Protein AF-A0A9N7QDV0-F1 (afdb_monomer)

Organism: NCBI:txid2219043

Solvent-accessible surface area (backbone atoms only — not comparable to full-atom values): 12093 Å² total; per-residue (Å²): 133,56,73,70,57,49,49,52,69,75,40,43,105,84,54,72,78,50,73,66,56,48,50,28,54,74,70,72,68,46,56,82,84,51,46,65,55,55,52,54,48,34,76,74,31,72,64,52,40,51,53,44,51,52,52,46,55,50,56,56,47,66,71,36,68,68,52,45,52,60,45,50,54,50,50,50,52,56,46,52,66,57,47,75,78,52,98,57,82,65,66,74,60,60,76,76,76,49,79,80,66,69,61,67,56,80,31,71,78,66,77,83,72,100,36,77,71,48,70,39,67,29,17,40,88,88,65,48,71,43,86,60,41,36,35,35,35,35,50,60,86,65,33,31,32,39,31,34,49,58,40,81,92,46,44,76,84,42,58,78,39,43,27,42,37,37,35,31,43,74,88,77,65,45,75,76,44,78,44,80,39,41,45,78,38,44,39,84,74,46,54,87,71,91,82,53,73,79,26,48,47,33,32,50,56,136

Nearest PDB structures (foldseek):
  3up1-assembly1_B  TM=4.909E-01  e=9.340E-02  Homo sapiens
  7ox5-assembly7_M  TM=6.565E-01  e=8.918E-01  Homo sapiens
  2gys-assembly1_B  TM=4.866E-01  e=7.868E-01  Homo sapiens
  3og6-assembly1_B  TM=6.906E-01  e=8.516E+00  Homo sapiens
  5t5w-assembly1_B  TM=5.551E-01  e=5.847E+00  Homo sapiens

pLDDT: mean 70.34, std 18.92, range [34.06, 95.25]

Sequence (206 aa):
MSFKDLLHNTLGEEAHASDTELIELSAGVMHPELEPLIREHIGQCVQCAAELAELQATLSSWEDPLVIERRETRIHRAAVMRGADSNSWWTAIRDWVTLVGLRPALGAMAASDDSDELHFPIHEEDGTVVAGLLGVVQRRGPAYYVRLTTSHSLRDQYAGRQAEVVVADPETRKVLITRKATFYQFVLLGTDLQIDSQKIAARLLP

Foldseek 3Di:
DDPVVVCCVVAPPPRADDPVQLLCQLVVNDDPVCNVVNVVVCVVDVQNVVVSVVVNVVVVLVVDPVSVVVVVVVVVVVVVVVCVPDDDPVVVVVVPPPPVVVPPPPQVVVDDDPFDKAKEFEAEPVRHTDPFKIWIWGDDQQWIKIAIEGDPVCCVVQQQWKKWKWFADLVVRHTPDIDIHRHPGIDIPDRHDPDHRSGMYIYTDD

Radius of gyration: 19.53 Å; Cα contacts (8 Å, |Δi|>4): 246; chains: 1; bounding box: 45×51×51 Å

Secondary structure (DSSP, 8-state):
--HHHHHHHHS-TTPPPPHHHHHHHHTT-S-TTTHHHHHHHHHH-HHHHHHHHHHHHHHHHTS-HHHHHHHHHHHHHHHHHHHTT---TTHHHHTTS-GGGGS--GGGGTT---PPEEEEEEE-TTS-EEEEEEEEEEEETTEEEEEEEE-GGGTTTTTT-EEEEEEE-TTT--EEEEEEEETT-EEEEESS----TTTEEEEE--

Mean predicted aligned error: 17.63 Å

Structure (mmCIF, N/CA/C/O backbone):
data_AF-A0A9N7QDV0-F1
#
_entry.id   AF-A0A9N7QDV0-F1
#
loop_
_atom_site.group_PDB
_atom_site.id
_atom_site.type_symbol
_atom_site.label_atom_id
_atom_site.label_alt_id
_atom_site.label_comp_id
_atom_site.label_asym_id
_atom_site.label_entity_id
_atom_site.label_seq_id
_atom_site.pdbx_PDB_ins_code
_atom_site.Cartn_x
_atom_site.Cartn_y
_atom_site.Cartn_z
_atom_site.occupancy
_atom_site.B_iso_or_equiv
_atom_site.auth_seq_id
_atom_site.auth_comp_id
_atom_site.auth_asym_id
_atom_site.auth_atom_id
_atom_site.pdbx_PDB_model_num
ATOM 1 N N . MET A 1 1 ? -20.915 27.554 -6.081 1.00 42.78 1 MET A N 1
ATOM 2 C CA . MET A 1 1 ? -20.043 26.846 -5.126 1.00 42.78 1 MET A CA 1
ATOM 3 C C . MET A 1 1 ? -18.620 27.167 -5.535 1.00 42.78 1 MET A C 1
ATOM 5 O O . MET A 1 1 ? -18.317 26.999 -6.712 1.00 42.78 1 MET A O 1
ATOM 9 N N . SER A 1 2 ? -17.825 27.778 -4.655 1.00 42.72 2 SER A N 1
ATOM 10 C CA . SER A 1 2 ? -16.452 28.166 -4.995 1.00 42.72 2 SER A CA 1
ATOM 11 C C . SER A 1 2 ? -15.599 26.911 -5.169 1.00 42.72 2 SER A C 1
ATOM 13 O O . SER A 1 2 ? -15.811 25.923 -4.474 1.00 42.72 2 SER A O 1
ATOM 15 N N . PHE A 1 3 ? -14.612 26.938 -6.063 1.00 45.44 3 PHE A N 1
ATOM 16 C CA . PHE A 1 3 ? -13.648 25.841 -6.213 1.00 45.44 3 PHE A CA 1
ATOM 17 C C . PHE A 1 3 ? -12.900 25.549 -4.895 1.00 45.44 3 PHE A C 1
ATOM 19 O O . PHE A 1 3 ? -12.601 24.401 -4.577 1.00 45.44 3 PHE A O 1
ATOM 26 N N . LYS A 1 4 ? -12.722 26.585 -4.062 1.00 43.34 4 LYS A N 1
ATOM 27 C CA . LYS A 1 4 ? -12.190 26.482 -2.696 1.00 43.34 4 LYS A CA 1
ATOM 28 C C . LYS A 1 4 ? -13.102 25.668 -1.762 1.00 43.34 4 LYS A C 1
ATOM 30 O O . LYS A 1 4 ? -12.602 24.927 -0.925 1.00 43.34 4 LYS A O 1
ATOM 35 N N . ASP A 1 5 ? -14.420 25.747 -1.958 1.00 44.25 5 ASP A N 1
ATOM 36 C CA . ASP A 1 5 ? -15.413 24.958 -1.210 1.00 44.25 5 ASP A CA 1
ATOM 37 C C . ASP A 1 5 ? -15.455 23.500 -1.688 1.00 44.25 5 ASP A C 1
ATOM 39 O O . ASP A 1 5 ? -15.891 22.617 -0.954 1.00 44.25 5 ASP A O 1
ATOM 43 N N . LEU A 1 6 ? -15.032 23.240 -2.929 1.00 47.72 6 LEU A N 1
ATOM 44 C CA . LEU A 1 6 ? -14.962 21.897 -3.495 1.00 47.72 6 LEU A CA 1
ATOM 45 C C . LEU A 1 6 ? -13.779 21.142 -2.883 1.00 47.72 6 LEU A C 1
ATOM 47 O O . LEU A 1 6 ? -13.988 20.062 -2.352 1.00 47.72 6 LEU A O 1
ATOM 51 N N . LEU A 1 7 ? -12.602 21.775 -2.822 1.00 48.16 7 LEU A N 1
ATOM 52 C CA . LEU A 1 7 ? -11.410 21.241 -2.150 1.00 48.16 7 LEU A CA 1
ATOM 53 C C . LEU A 1 7 ? -11.604 21.043 -0.646 1.00 48.16 7 LEU A C 1
ATOM 55 O O . LEU A 1 7 ? -11.220 20.001 -0.137 1.00 48.16 7 LEU A O 1
ATOM 59 N N . HIS A 1 8 ? -12.255 21.973 0.060 1.00 47.34 8 HIS A N 1
ATOM 60 C CA . HIS A 1 8 ? -12.558 21.779 1.485 1.00 47.34 8 HIS A CA 1
ATOM 61 C C . HIS A 1 8 ? -13.525 20.609 1.746 1.00 47.34 8 HIS A C 1
ATOM 63 O O . HIS A 1 8 ? -13.491 20.023 2.825 1.00 47.34 8 HIS A O 1
ATOM 69 N N . ASN A 1 9 ? -14.379 20.267 0.771 1.00 46.84 9 ASN A N 1
ATOM 70 C CA . ASN A 1 9 ? -15.299 19.131 0.864 1.00 46.84 9 ASN A CA 1
ATOM 71 C C . ASN A 1 9 ? -14.669 17.799 0.426 1.00 46.84 9 ASN A C 1
ATOM 73 O O . ASN A 1 9 ? -15.076 16.760 0.938 1.00 46.84 9 ASN A O 1
ATOM 77 N N . THR A 1 10 ? -13.699 17.793 -0.498 1.00 48.31 10 THR A N 1
ATOM 78 C CA . THR A 1 10 ? -12.931 16.577 -0.838 1.00 48.31 10 THR A CA 1
ATOM 79 C C . THR A 1 10 ? -11.806 16.296 0.149 1.00 48.31 10 THR A C 1
ATOM 81 O O . THR A 1 10 ? -11.487 15.132 0.378 1.00 48.31 10 THR A O 1
ATOM 84 N N . LEU A 1 11 ? -11.223 17.339 0.739 1.00 50.12 11 LEU A N 1
ATOM 85 C CA . LEU A 1 11 ? -10.082 17.263 1.638 1.00 50.12 11 LEU A CA 1
ATOM 86 C C . LEU A 1 11 ? -10.455 17.740 3.053 1.00 50.12 11 LEU A C 1
ATOM 88 O O . LEU A 1 11 ? -9.909 18.736 3.514 1.00 50.12 11 LEU A O 1
ATOM 92 N N . GLY A 1 12 ? -11.390 17.071 3.743 1.00 42.53 12 GLY A N 1
ATOM 93 C CA . GLY A 1 12 ? -11.741 17.397 5.142 1.00 42.53 12 GLY A CA 1
ATOM 94 C C . GLY A 1 12 ? -10.509 17.583 6.050 1.00 42.53 12 GLY A C 1
ATOM 95 O O . GLY A 1 12 ? -9.418 17.196 5.670 1.00 42.53 12 GLY A O 1
ATOM 96 N N . GLU A 1 13 ? -10.648 18.156 7.249 1.00 44.34 13 GLU A N 1
ATOM 97 C CA . GLU A 1 13 ? -9.537 18.651 8.106 1.00 44.34 13 GLU A CA 1
ATOM 98 C C . GLU A 1 13 ? -8.379 17.659 8.434 1.00 44.34 13 GLU A C 1
ATOM 100 O O . GLU A 1 13 ? -7.373 18.073 9.003 1.00 44.34 13 GLU A O 1
ATOM 105 N N . GLU A 1 14 ? -8.464 16.386 8.024 1.00 52.41 14 GLU A N 1
ATOM 106 C CA . GLU A 1 14 ? -7.412 15.351 8.092 1.00 52.41 14 GLU A CA 1
ATOM 107 C C . GLU A 1 14 ? -6.999 14.767 6.715 1.00 52.41 14 GLU A C 1
ATOM 109 O O . GLU A 1 14 ? -6.362 13.718 6.635 1.00 52.41 14 GLU A O 1
ATOM 114 N N . ALA A 1 15 ? -7.385 15.379 5.599 1.00 68.50 15 ALA A N 1
ATOM 115 C CA . ALA A 1 15 ? -7.190 14.800 4.278 1.00 68.50 15 ALA A CA 1
ATOM 116 C C . ALA A 1 15 ? -5.814 15.129 3.699 1.00 68.50 15 ALA A C 1
ATOM 118 O O . ALA A 1 15 ? -5.453 16.289 3.507 1.00 68.50 15 ALA A O 1
ATOM 119 N N . HIS A 1 16 ? -5.070 14.074 3.390 1.00 79.06 16 HIS A N 1
ATOM 120 C CA . HIS A 1 16 ? -3.780 14.134 2.719 1.00 79.06 16 HIS A CA 1
ATOM 121 C C . HIS A 1 16 ? -3.943 14.292 1.205 1.00 79.06 16 HIS A C 1
ATOM 123 O O . HIS A 1 16 ? -4.954 13.877 0.633 1.00 79.06 16 HIS A O 1
ATOM 129 N N . ALA A 1 17 ? -2.914 14.838 0.554 1.00 78.06 17 ALA A N 1
ATOM 130 C CA . ALA A 1 17 ? -2.790 14.753 -0.895 1.00 78.06 17 ALA A CA 1
ATOM 131 C C . ALA A 1 17 ? -2.718 13.279 -1.318 1.00 78.06 17 ALA A C 1
ATOM 133 O O . ALA A 1 17 ? -2.093 12.453 -0.654 1.00 78.06 17 ALA A O 1
ATOM 134 N N . SER A 1 18 ? -3.368 12.940 -2.423 1.00 77.88 18 SER A N 1
ATOM 135 C CA . SER A 1 18 ? -3.287 11.599 -2.988 1.00 77.88 18 SER A CA 1
ATOM 136 C C . SER A 1 18 ? -1.898 11.323 -3.565 1.00 77.88 18 SER A C 1
ATOM 138 O O . SER A 1 18 ? -1.221 12.226 -4.061 1.00 77.88 18 SER A O 1
ATOM 140 N N . ASP A 1 19 ? -1.514 10.046 -3.623 1.00 72.94 19 ASP A N 1
ATOM 141 C CA . ASP A 1 19 ? -0.276 9.609 -4.280 1.00 72.94 19 ASP A CA 1
ATOM 142 C C . ASP A 1 19 ? -0.165 10.149 -5.715 1.00 72.94 19 ASP A C 1
ATOM 144 O O . ASP A 1 19 ? 0.921 10.484 -6.178 1.00 72.94 19 ASP A O 1
ATOM 148 N N . THR A 1 20 ? -1.293 10.255 -6.428 1.00 75.00 20 THR A N 1
ATOM 149 C CA . THR A 1 20 ? -1.317 10.770 -7.805 1.00 75.00 20 THR A CA 1
ATOM 150 C C . THR A 1 20 ? -0.921 12.241 -7.841 1.00 75.00 20 THR A C 1
ATOM 152 O O . THR A 1 20 ? -0.068 12.613 -8.642 1.00 75.00 20 THR A O 1
ATOM 155 N N . GLU A 1 21 ? -1.465 13.056 -6.939 1.00 80.50 21 GLU A N 1
ATOM 156 C CA . GLU A 1 21 ? -1.124 14.477 -6.839 1.00 80.50 21 GLU A CA 1
ATOM 157 C C . GLU A 1 21 ? 0.340 14.664 -6.421 1.00 80.50 21 GLU A C 1
ATOM 159 O O . GLU A 1 21 ? 1.059 15.453 -7.032 1.00 80.50 21 GLU A O 1
ATOM 164 N N . LEU A 1 22 ? 0.832 13.898 -5.443 1.00 81.88 22 LEU A N 1
ATOM 165 C CA . LEU A 1 22 ? 2.240 13.964 -5.034 1.00 81.88 22 LEU A CA 1
ATOM 166 C C . LEU A 1 22 ? 3.190 13.557 -6.172 1.00 81.88 22 LEU A C 1
ATOM 168 O O . LEU A 1 22 ? 4.214 14.211 -6.390 1.00 81.88 22 LEU A O 1
ATOM 172 N N . ILE A 1 23 ? 2.834 12.528 -6.946 1.00 74.81 23 ILE A N 1
ATOM 173 C CA . ILE A 1 23 ? 3.599 12.093 -8.121 1.00 74.81 23 ILE A CA 1
ATOM 174 C C . ILE A 1 23 ? 3.582 13.170 -9.209 1.00 74.81 23 ILE A C 1
ATOM 176 O O . ILE A 1 23 ? 4.646 13.523 -9.714 1.00 74.81 23 ILE A O 1
ATOM 180 N N . GLU A 1 24 ? 2.418 13.708 -9.569 1.00 77.06 24 GLU A N 1
ATOM 181 C CA . GLU A 1 24 ? 2.291 14.747 -10.599 1.00 77.06 24 GLU A CA 1
ATOM 182 C C . GLU A 1 24 ? 3.056 16.019 -10.232 1.00 77.06 24 GLU A C 1
ATOM 184 O O . GLU A 1 24 ? 3.722 16.607 -11.089 1.00 77.06 24 GLU A O 1
ATOM 189 N N . LEU A 1 25 ? 3.019 16.401 -8.952 1.00 83.44 25 LEU A N 1
ATOM 190 C CA . LEU A 1 25 ? 3.797 17.512 -8.420 1.00 83.44 25 LEU A CA 1
ATOM 191 C C . LEU A 1 25 ? 5.301 17.230 -8.509 1.00 83.44 25 LEU A C 1
ATOM 193 O O . LEU A 1 25 ? 6.057 18.076 -8.983 1.00 83.44 25 LEU A O 1
ATOM 197 N N . SER A 1 26 ? 5.744 16.042 -8.081 1.00 81.50 26 SER A N 1
ATOM 198 C CA . SER A 1 26 ? 7.162 15.653 -8.116 1.00 81.50 26 SER A CA 1
ATOM 199 C C . SER A 1 26 ? 7.719 15.561 -9.541 1.00 81.50 26 SER A C 1
ATOM 201 O O . SER A 1 26 ? 8.878 15.895 -9.775 1.00 81.50 26 SER A O 1
ATOM 203 N N . ALA A 1 27 ? 6.881 15.164 -10.501 1.00 78.44 27 ALA A N 1
ATOM 204 C CA . ALA A 1 27 ? 7.229 15.049 -11.910 1.00 78.44 27 ALA A CA 1
ATOM 205 C C . ALA A 1 27 ? 7.097 16.375 -12.682 1.00 78.44 27 ALA A C 1
ATOM 207 O O . ALA A 1 27 ? 7.442 16.420 -13.861 1.00 78.44 27 ALA A O 1
ATOM 208 N N . GLY A 1 28 ? 6.590 17.442 -12.051 1.00 82.62 28 GLY A N 1
ATOM 209 C CA . GLY A 1 28 ? 6.392 18.743 -12.697 1.00 82.62 28 GLY A CA 1
ATOM 210 C C . GLY A 1 28 ? 5.336 18.730 -13.810 1.00 82.62 28 GLY A C 1
ATOM 211 O O . GLY A 1 28 ? 5.428 19.517 -14.748 1.00 82.62 28 GLY A O 1
ATOM 212 N N . VAL A 1 29 ? 4.359 17.820 -13.735 1.00 82.00 29 VAL A N 1
ATOM 213 C CA . VAL A 1 29 ? 3.276 17.664 -14.732 1.00 82.00 29 VAL A CA 1
ATOM 214 C C . VAL A 1 29 ? 1.897 18.028 -14.179 1.00 82.00 29 VAL A C 1
ATOM 216 O O . VAL A 1 29 ? 0.897 17.895 -14.882 1.00 82.00 29 VAL A O 1
ATOM 219 N N . MET A 1 30 ? 1.840 18.467 -12.920 1.00 85.06 30 MET A N 1
ATOM 220 C CA . MET A 1 30 ? 0.612 18.905 -12.267 1.00 85.06 30 MET A CA 1
ATOM 221 C C . MET A 1 30 ? -0.018 20.094 -12.998 1.00 85.06 30 MET A C 1
ATOM 223 O O . MET A 1 30 ? 0.668 20.956 -13.549 1.00 85.06 30 MET A O 1
ATOM 227 N N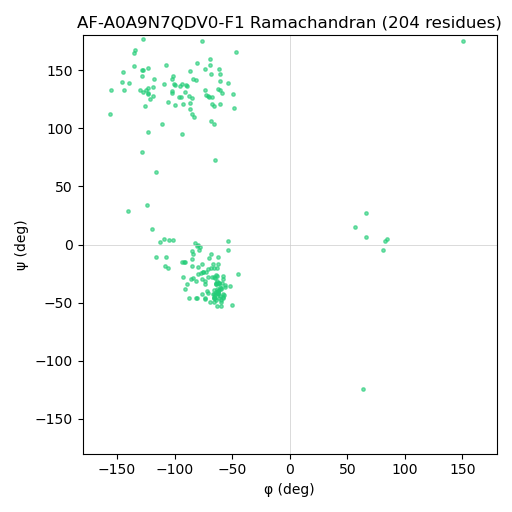 . HIS A 1 31 ? 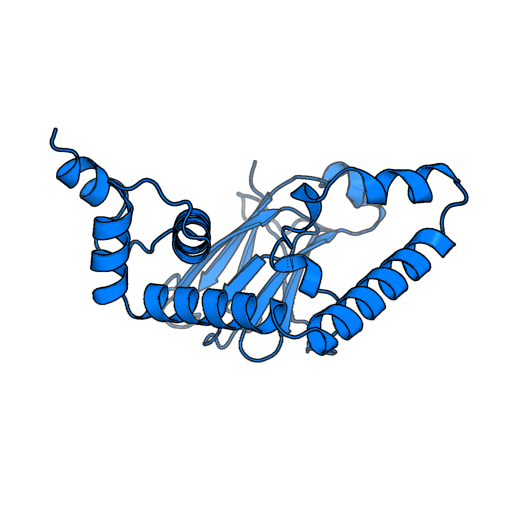-1.350 20.157 -12.978 1.00 83.31 31 HIS A N 1
ATOM 228 C CA . HIS A 1 31 ? -2.073 21.282 -13.555 1.00 83.31 31 HIS A CA 1
ATOM 229 C C . HIS A 1 31 ? -1.682 22.607 -12.856 1.00 83.31 31 HIS A C 1
ATOM 231 O O . HIS A 1 31 ? -1.722 22.657 -11.622 1.00 83.31 31 HIS A O 1
ATOM 237 N N . PRO A 1 32 ? -1.387 23.700 -13.592 1.00 86.81 32 PRO A N 1
ATOM 238 C CA . PRO A 1 32 ? -0.874 24.951 -13.012 1.00 86.81 32 PRO A CA 1
ATOM 239 C C . PRO A 1 32 ? -1.778 25.592 -11.952 1.00 86.81 32 PRO A C 1
ATOM 241 O O . PRO A 1 32 ? -1.307 26.306 -11.074 1.00 86.81 32 PRO A O 1
ATOM 244 N N . GLU A 1 33 ? -3.086 25.347 -12.033 1.00 83.00 33 GLU A N 1
ATOM 245 C CA . GLU A 1 33 ? -4.062 25.861 -11.063 1.00 83.00 33 GLU A CA 1
ATOM 246 C C . GLU A 1 33 ? -4.102 25.043 -9.760 1.00 83.00 33 GLU A C 1
ATOM 248 O O . GLU A 1 33 ? -4.474 25.577 -8.717 1.00 83.00 33 GLU A O 1
ATOM 253 N N . LEU A 1 34 ? -3.713 23.762 -9.805 1.00 81.50 34 LEU A N 1
ATOM 254 C CA . LEU A 1 34 ? -3.697 22.860 -8.647 1.00 81.50 34 LEU A CA 1
ATOM 255 C C . LEU A 1 34 ? -2.370 22.916 -7.891 1.00 81.50 34 LEU A C 1
ATOM 257 O O . LEU A 1 34 ? -2.354 22.820 -6.665 1.00 81.50 34 LEU A O 1
ATOM 261 N N . GLU A 1 35 ? -1.267 23.126 -8.607 1.00 88.75 35 GLU A N 1
ATOM 262 C CA . GLU A 1 35 ? 0.075 23.178 -8.030 1.00 88.75 35 GLU A CA 1
ATOM 263 C C . GLU A 1 35 ? 0.210 24.106 -6.806 1.00 88.75 35 GLU A C 1
ATOM 265 O O . GLU A 1 35 ? 0.685 23.630 -5.770 1.00 88.75 35 GLU A O 1
ATOM 270 N N . PRO A 1 36 ? -0.206 2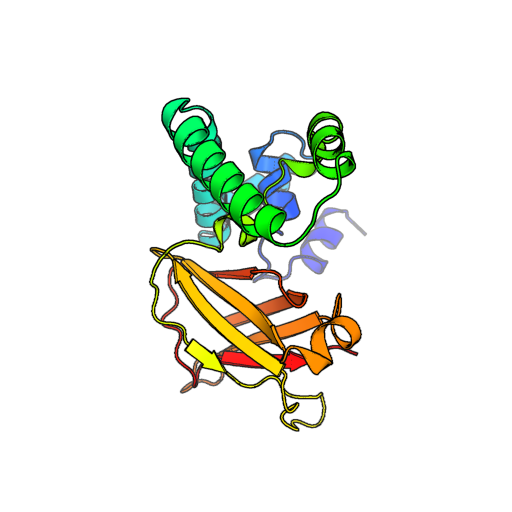5.390 -6.840 1.00 90.88 36 PRO A N 1
ATOM 271 C CA . PRO A 1 36 ? -0.048 26.266 -5.680 1.00 90.88 36 PRO A CA 1
ATOM 272 C C . PRO A 1 36 ? -0.855 25.789 -4.467 1.00 90.88 36 PRO A C 1
ATOM 274 O O . PRO A 1 36 ? -0.403 25.958 -3.338 1.00 90.88 36 PRO A O 1
ATOM 277 N N . LEU A 1 37 ? -2.006 25.149 -4.690 1.00 87.12 37 LEU A N 1
ATOM 278 C CA . LEU A 1 37 ? -2.895 24.662 -3.633 1.00 87.12 37 LEU A CA 1
ATOM 279 C C . LEU A 1 37 ? -2.315 23.422 -2.947 1.00 87.12 37 LEU A C 1
ATOM 281 O O . LEU A 1 37 ? -2.265 23.355 -1.720 1.00 87.12 37 LEU A O 1
ATOM 285 N N . ILE A 1 38 ? -1.816 22.464 -3.732 1.00 86.44 38 ILE A N 1
ATOM 286 C CA . ILE A 1 38 ? -1.159 21.268 -3.195 1.00 86.44 38 ILE A CA 1
ATOM 287 C C . ILE A 1 38 ? 0.137 21.654 -2.472 1.00 86.44 38 ILE A C 1
ATOM 289 O O . ILE A 1 38 ? 0.415 21.133 -1.394 1.00 86.44 38 ILE A O 1
ATOM 293 N N . ARG A 1 39 ? 0.908 22.619 -2.993 1.00 92.25 39 ARG A N 1
ATOM 294 C CA . ARG A 1 39 ? 2.099 23.139 -2.299 1.00 92.25 39 ARG A CA 1
ATOM 295 C C . ARG A 1 39 ? 1.757 23.829 -0.979 1.00 92.25 39 ARG A C 1
ATOM 297 O O . ARG A 1 39 ? 2.475 23.627 -0.002 1.00 92.25 39 ARG A O 1
ATOM 304 N N . GLU A 1 40 ? 0.683 24.617 -0.937 1.00 91.19 40 GLU A N 1
ATOM 305 C CA . GLU A 1 40 ? 0.199 25.244 0.298 1.00 91.19 40 GLU A CA 1
ATOM 306 C C . GLU A 1 40 ? -0.196 24.184 1.336 1.00 91.19 40 GLU A C 1
ATOM 308 O O . GLU A 1 40 ? 0.254 24.259 2.480 1.00 91.19 40 GLU A O 1
ATOM 313 N N . HIS A 1 41 ? -0.942 23.152 0.925 1.00 87.12 41 HIS A N 1
ATOM 314 C CA . HIS A 1 41 ? -1.303 22.027 1.789 1.00 87.12 41 HIS A CA 1
ATOM 315 C C . HIS A 1 41 ? -0.069 21.283 2.321 1.00 87.12 41 HIS A C 1
ATOM 317 O O . HIS A 1 41 ? 0.042 21.051 3.522 1.00 87.12 41 HIS A O 1
ATOM 323 N N . ILE A 1 42 ? 0.892 20.945 1.456 1.00 89.81 42 ILE A N 1
ATOM 324 C CA . ILE A 1 42 ? 2.138 20.270 1.854 1.00 89.81 42 ILE A CA 1
ATOM 325 C C . ILE A 1 42 ? 2.934 21.120 2.852 1.00 89.81 42 ILE A C 1
ATOM 327 O O . ILE A 1 42 ? 3.506 20.581 3.796 1.00 89.81 42 ILE A O 1
ATOM 331 N N . GLY A 1 43 ? 2.926 22.448 2.702 1.00 88.31 43 GLY A N 1
ATOM 332 C CA . GLY A 1 43 ? 3.540 23.365 3.667 1.00 88.31 43 GLY A CA 1
ATOM 333 C C . GLY A 1 43 ? 2.906 23.326 5.064 1.00 88.31 43 GLY A C 1
ATOM 334 O O . GLY A 1 43 ? 3.543 23.737 6.031 1.00 88.31 43 GLY A O 1
ATOM 335 N N . GLN A 1 44 ? 1.674 22.824 5.179 1.00 86.38 44 GLN A N 1
ATOM 336 C CA . GLN A 1 44 ? 0.912 22.723 6.427 1.00 86.38 44 GLN A CA 1
ATOM 337 C C . GLN A 1 44 ? 0.786 21.274 6.936 1.00 86.38 44 GLN A C 1
ATOM 339 O O . GLN A 1 44 ? 0.528 21.065 8.121 1.00 86.38 44 GLN A O 1
ATOM 344 N N . CYS A 1 45 ? 1.003 20.270 6.079 1.00 85.25 45 CYS A N 1
ATOM 345 C CA . CYS A 1 45 ? 0.873 18.850 6.400 1.00 85.25 45 CYS A CA 1
ATOM 346 C C . CYS A 1 45 ? 2.239 18.142 6.422 1.00 85.25 45 CYS A C 1
ATOM 348 O O . CYS A 1 45 ? 2.796 17.790 5.381 1.00 85.25 45 CYS A O 1
ATOM 350 N N . VAL A 1 46 ? 2.748 17.860 7.628 1.00 83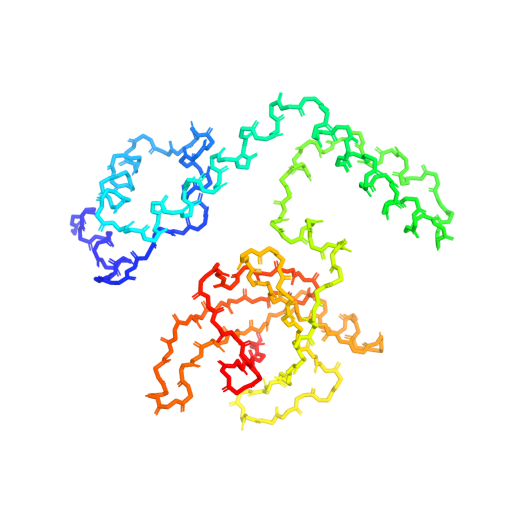.00 46 VAL A N 1
ATOM 351 C CA . VAL A 1 46 ? 4.054 17.198 7.848 1.00 83.00 46 VAL A CA 1
ATOM 352 C C . VAL A 1 46 ? 4.151 15.844 7.138 1.00 83.00 46 VAL A C 1
ATOM 354 O O . VAL A 1 46 ? 5.207 15.506 6.608 1.00 83.00 46 VAL A O 1
ATOM 357 N N . GLN A 1 47 ? 3.056 15.082 7.088 1.00 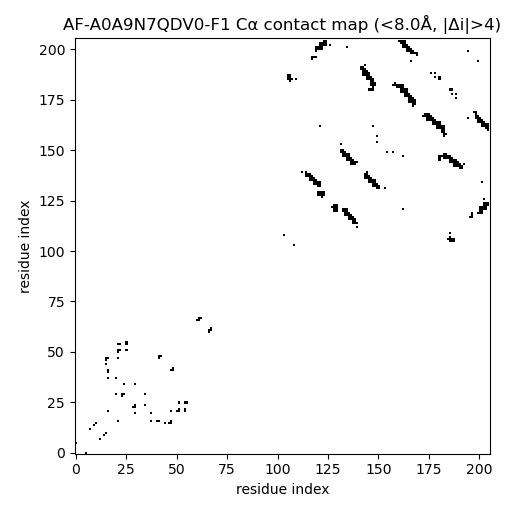78.44 47 GLN A N 1
ATOM 358 C CA . GLN A 1 47 ? 3.044 13.769 6.446 1.00 78.44 47 GLN A CA 1
ATOM 359 C C . GLN A 1 47 ? 3.188 13.873 4.923 1.00 78.44 47 GLN A C 1
ATOM 361 O O . GLN A 1 47 ? 4.071 13.239 4.353 1.00 78.44 47 GLN A O 1
ATOM 366 N N . CYS A 1 48 ? 2.398 14.731 4.270 1.00 83.31 48 CYS A N 1
ATOM 367 C CA . CYS A 1 48 ? 2.508 14.954 2.825 1.00 83.31 48 CYS A CA 1
ATOM 368 C C . CYS A 1 48 ? 3.891 15.510 2.443 1.00 83.31 48 CYS A C 1
ATOM 370 O O . CYS A 1 48 ? 4.421 15.190 1.380 1.00 83.31 48 CYS A O 1
ATOM 372 N N . ALA A 1 49 ? 4.505 16.319 3.316 1.00 81.31 49 ALA A N 1
ATOM 373 C CA . ALA A 1 49 ? 5.870 16.803 3.125 1.00 81.31 49 ALA A CA 1
ATOM 374 C C . ALA A 1 49 ? 6.911 15.674 3.186 1.00 81.31 49 ALA A C 1
ATOM 376 O O . ALA A 1 49 ? 7.821 15.643 2.356 1.00 81.31 49 ALA A O 1
ATOM 377 N N . ALA A 1 50 ? 6.770 14.739 4.130 1.00 77.50 50 ALA A N 1
ATOM 378 C CA . ALA A 1 50 ? 7.647 13.575 4.233 1.00 77.50 50 ALA A CA 1
ATOM 379 C C . ALA A 1 50 ? 7.513 12.655 3.006 1.00 77.50 50 ALA A C 1
ATOM 381 O O . ALA A 1 50 ? 8.522 12.275 2.412 1.00 77.50 50 ALA A O 1
ATOM 382 N N . GLU A 1 51 ? 6.281 12.370 2.580 1.00 79.69 51 GLU A N 1
ATOM 383 C CA . GLU A 1 51 ? 5.999 11.537 1.404 1.00 79.69 51 GLU A CA 1
ATOM 384 C C . GLU A 1 51 ? 6.548 12.167 0.111 1.00 79.69 51 GLU A C 1
ATOM 386 O O . GLU A 1 51 ? 7.191 11.486 -0.693 1.00 79.69 51 GLU A O 1
ATOM 391 N N . LEU A 1 52 ? 6.385 13.485 -0.075 1.00 85.94 52 LEU A N 1
ATOM 392 C CA . LEU A 1 52 ? 6.975 14.194 -1.215 1.00 85.94 52 LEU A CA 1
ATOM 393 C C . LEU A 1 52 ? 8.512 14.137 -1.192 1.00 85.94 52 LEU A C 1
ATOM 395 O O . LEU A 1 52 ? 9.128 13.936 -2.240 1.00 85.94 52 LEU A O 1
ATOM 399 N N . ALA A 1 53 ? 9.137 14.307 -0.025 1.00 78.38 53 ALA A N 1
ATOM 400 C CA . ALA A 1 53 ? 10.592 14.247 0.107 1.00 78.38 53 ALA A CA 1
ATOM 401 C C . ALA A 1 53 ? 11.143 12.854 -0.242 1.00 78.38 53 ALA A C 1
ATOM 403 O O . ALA A 1 53 ? 12.176 12.748 -0.905 1.00 78.38 53 ALA A O 1
ATOM 404 N N . GLU A 1 54 ? 10.444 11.784 0.143 1.00 77.44 54 GLU A N 1
ATOM 405 C CA . GLU A 1 54 ? 10.807 10.411 -0.221 1.00 77.44 54 GLU A CA 1
ATOM 406 C C . GLU A 1 54 ? 10.665 10.159 -1.730 1.00 77.44 54 GLU A C 1
ATOM 408 O O . GLU A 1 54 ? 11.558 9.574 -2.355 1.00 77.44 54 GLU A O 1
ATOM 413 N N . LEU A 1 55 ? 9.586 10.656 -2.344 1.00 78.19 55 LEU A N 1
ATOM 414 C CA . LEU A 1 55 ? 9.390 10.631 -3.797 1.00 78.19 55 LEU A CA 1
ATOM 415 C C . LEU A 1 55 ? 10.523 11.358 -4.529 1.00 78.19 55 LEU A C 1
ATOM 417 O O . LEU A 1 55 ? 11.084 10.818 -5.482 1.00 78.19 55 LEU A O 1
ATOM 421 N N . GLN A 1 56 ? 10.911 12.544 -4.062 1.00 80.06 56 GLN A N 1
ATOM 422 C CA . GLN A 1 56 ? 12.012 13.317 -4.640 1.00 80.06 56 GLN A CA 1
ATOM 423 C C . GLN A 1 56 ? 13.361 12.619 -4.469 1.00 80.06 56 GLN A C 1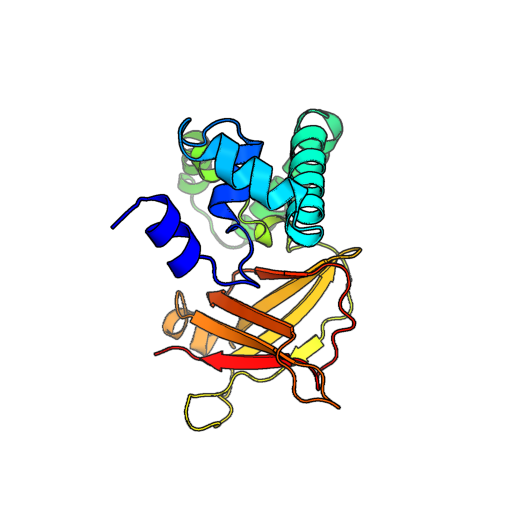
ATOM 425 O O . GLN A 1 56 ? 14.093 12.478 -5.444 1.00 80.06 56 GLN A O 1
ATOM 430 N N . ALA A 1 57 ? 13.673 12.110 -3.274 1.00 72.94 57 ALA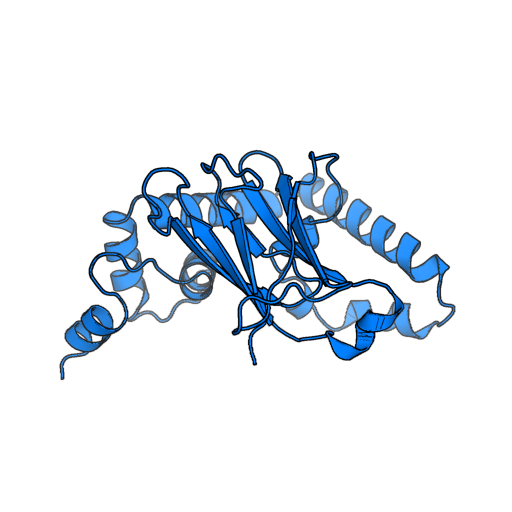 A N 1
ATOM 431 C CA . ALA A 1 57 ? 14.892 11.338 -3.034 1.00 72.94 57 ALA A CA 1
ATOM 432 C C . ALA A 1 57 ? 14.948 10.087 -3.923 1.00 72.94 57 ALA A C 1
ATOM 434 O O . ALA A 1 57 ? 16.002 9.727 -4.456 1.00 72.94 57 ALA A O 1
ATOM 435 N N . THR A 1 58 ? 13.793 9.452 -4.135 1.00 65.88 58 THR A N 1
ATOM 436 C CA . THR A 1 58 ? 13.663 8.345 -5.074 1.00 65.88 58 THR A CA 1
ATOM 437 C C . THR A 1 58 ? 13.967 8.812 -6.487 1.00 65.88 58 THR A C 1
ATOM 439 O O . THR A 1 58 ? 14.838 8.214 -7.101 1.00 65.88 58 THR A O 1
ATOM 442 N N . LEU A 1 59 ? 13.339 9.872 -6.996 1.00 67.19 59 LEU A N 1
ATOM 443 C CA . LEU A 1 59 ? 13.612 10.397 -8.340 1.00 67.19 59 LEU A CA 1
ATOM 444 C C . LEU A 1 59 ? 15.087 10.773 -8.528 1.00 67.19 59 LEU A C 1
ATOM 446 O O . LEU A 1 59 ? 15.688 10.369 -9.517 1.00 67.19 59 LEU A O 1
ATOM 450 N N . SER A 1 60 ? 15.713 11.428 -7.550 1.00 67.94 60 SER A N 1
ATOM 451 C CA . SER A 1 60 ? 17.145 11.749 -7.601 1.00 67.94 60 SER A CA 1
ATOM 452 C C . SER A 1 60 ? 18.029 10.500 -7.643 1.00 67.94 60 SER A C 1
ATOM 454 O O . SER A 1 60 ? 19.053 10.487 -8.317 1.00 67.94 60 SER A O 1
ATOM 456 N N . SER A 1 61 ? 17.630 9.400 -6.994 1.00 65.06 61 SER A N 1
ATOM 457 C CA . SER A 1 61 ? 18.364 8.130 -7.110 1.00 65.06 61 SER A CA 1
ATOM 458 C C . SER A 1 61 ? 18.304 7.513 -8.515 1.00 65.06 61 SER A C 1
ATOM 460 O O . SER A 1 61 ? 19.117 6.646 -8.827 1.00 65.06 61 SER A O 1
ATOM 462 N N . TRP A 1 62 ? 17.369 7.945 -9.370 1.00 56.31 62 TRP A N 1
ATOM 463 C CA . TRP A 1 62 ? 17.289 7.525 -10.774 1.00 56.31 62 TRP A CA 1
ATOM 464 C C . TRP A 1 62 ? 18.202 8.346 -11.681 1.00 56.31 62 TRP A C 1
ATOM 466 O O . TRP A 1 62 ? 18.362 7.999 -12.844 1.00 56.31 62 TRP A O 1
ATOM 476 N N . GLU A 1 63 ? 18.819 9.408 -11.171 1.00 61.19 63 GLU A N 1
ATOM 477 C CA . GLU A 1 63 ? 19.847 10.155 -11.895 1.00 61.19 63 GLU A CA 1
ATOM 478 C C . GLU A 1 63 ? 21.237 9.514 -11.725 1.00 61.19 63 GLU A C 1
ATOM 480 O O . GLU A 1 63 ? 22.153 9.844 -12.475 1.00 61.19 63 GLU A O 1
ATOM 485 N N . ASP A 1 64 ? 21.397 8.572 -10.782 1.00 63.78 64 ASP A N 1
ATOM 486 C CA . ASP A 1 64 ? 22.634 7.814 -10.571 1.00 63.78 64 ASP A CA 1
ATOM 487 C C . ASP A 1 64 ? 22.706 6.590 -11.517 1.00 63.78 64 ASP A C 1
ATOM 489 O O . ASP A 1 64 ? 21.960 5.613 -11.339 1.00 63.78 64 ASP A O 1
ATOM 493 N N . PRO A 1 65 ? 23.642 6.577 -12.490 1.00 50.06 65 PRO A N 1
ATOM 494 C CA . PRO A 1 65 ? 23.789 5.480 -13.446 1.00 50.06 65 PRO A CA 1
ATOM 495 C C . PRO A 1 65 ? 24.072 4.122 -12.789 1.00 50.06 65 PRO A C 1
ATOM 497 O O . PRO A 1 65 ? 23.614 3.094 -13.283 1.00 50.06 65 PRO A O 1
ATOM 500 N N . LEU A 1 66 ? 24.786 4.096 -11.656 1.00 57.44 66 LEU A N 1
ATOM 501 C CA . LEU A 1 66 ? 25.105 2.860 -10.929 1.00 57.44 66 LEU A CA 1
ATOM 502 C C . LEU A 1 66 ? 23.879 2.296 -10.205 1.00 57.44 66 LEU A C 1
ATOM 504 O O . LEU A 1 66 ? 23.748 1.079 -10.041 1.00 57.44 66 LEU A O 1
ATOM 508 N N . VAL A 1 67 ? 22.970 3.160 -9.751 1.00 55.66 67 VAL A N 1
ATOM 509 C CA . VAL A 1 67 ? 21.706 2.738 -9.135 1.00 55.66 67 VAL A CA 1
ATOM 510 C C . VAL A 1 67 ? 20.768 2.173 -10.195 1.00 55.66 67 VAL A C 1
ATOM 512 O O . VAL A 1 67 ? 20.144 1.135 -9.943 1.00 55.66 67 VAL A O 1
ATOM 515 N N . ILE A 1 68 ? 20.720 2.792 -11.380 1.00 49.72 68 ILE A N 1
ATOM 516 C CA . ILE A 1 68 ? 19.996 2.265 -12.542 1.00 49.72 68 ILE A CA 1
ATOM 517 C C . ILE A 1 68 ? 20.551 0.890 -12.927 1.00 49.72 68 ILE A C 1
ATOM 519 O O . ILE A 1 68 ? 19.795 -0.077 -12.925 1.00 49.72 68 ILE A O 1
ATOM 523 N N . GLU A 1 69 ? 21.863 0.751 -13.128 1.00 44.81 69 GLU A N 1
ATOM 524 C CA . GLU A 1 69 ? 22.503 -0.514 -13.522 1.00 44.81 69 GLU A CA 1
ATOM 525 C C . GLU A 1 69 ? 22.226 -1.647 -12.514 1.00 44.81 69 GLU A C 1
ATOM 527 O O . GLU A 1 69 ? 21.827 -2.759 -12.876 1.00 44.81 69 GLU A O 1
ATOM 532 N N . ARG A 1 70 ? 22.352 -1.371 -11.208 1.00 54.84 70 ARG A N 1
ATOM 533 C CA . ARG A 1 70 ? 22.049 -2.347 -10.141 1.00 54.84 70 ARG A CA 1
ATOM 534 C C . ARG A 1 70 ? 20.568 -2.720 -10.076 1.00 54.84 70 ARG A C 1
ATOM 536 O O . ARG A 1 70 ? 20.227 -3.800 -9.579 1.00 54.84 70 ARG A O 1
ATOM 543 N N . ARG A 1 71 ? 19.671 -1.829 -10.499 1.00 53.88 71 ARG A N 1
ATOM 544 C CA . ARG A 1 71 ? 18.226 -2.086 -10.566 1.00 53.88 71 ARG A CA 1
ATOM 545 C C . ARG A 1 71 ? 17.858 -2.853 -11.827 1.00 53.88 71 ARG A C 1
ATOM 547 O O . ARG A 1 71 ? 17.166 -3.859 -11.711 1.00 53.88 71 ARG A O 1
ATOM 554 N N . GLU A 1 72 ? 18.375 -2.466 -12.986 1.00 46.81 72 GLU A N 1
ATOM 555 C CA . GLU A 1 72 ? 18.214 -3.191 -14.248 1.00 46.81 72 GLU A CA 1
ATOM 556 C C . GLU A 1 72 ? 18.735 -4.620 -14.126 1.00 46.81 72 GLU A C 1
ATOM 558 O O . GLU A 1 72 ? 18.037 -5.556 -14.498 1.00 46.81 72 GLU A O 1
ATOM 563 N N . THR A 1 73 ? 19.885 -4.821 -13.478 1.00 49.59 73 THR A N 1
ATOM 564 C CA . THR A 1 73 ? 20.429 -6.159 -13.196 1.00 49.59 73 THR A CA 1
ATOM 565 C C . THR A 1 73 ? 19.471 -6.994 -12.336 1.00 49.59 73 THR A C 1
ATOM 567 O O . THR A 1 73 ? 19.298 -8.191 -12.572 1.00 49.59 73 THR A O 1
ATOM 570 N N . ARG A 1 74 ? 18.793 -6.381 -11.355 1.00 53.41 74 ARG A N 1
ATOM 571 C CA . ARG A 1 74 ? 17.781 -7.058 -10.523 1.00 53.41 74 ARG A CA 1
ATOM 572 C C . ARG A 1 74 ? 16.506 -7.372 -11.303 1.00 53.41 74 ARG A C 1
ATOM 574 O O . ARG A 1 74 ? 15.983 -8.478 -11.171 1.00 53.41 74 ARG A O 1
ATOM 581 N N . ILE A 1 75 ? 16.034 -6.447 -12.136 1.00 51.66 75 ILE A N 1
ATOM 582 C CA . ILE A 1 75 ? 14.855 -6.636 -12.990 1.00 51.66 75 ILE A CA 1
ATOM 583 C C . ILE A 1 75 ? 15.130 -7.715 -14.038 1.00 51.66 75 ILE A C 1
ATOM 585 O O . ILE A 1 75 ? 14.324 -8.633 -14.172 1.00 51.66 75 ILE A O 1
ATOM 589 N N . HIS A 1 76 ? 16.284 -7.676 -14.709 1.00 43.06 76 HIS A N 1
ATOM 590 C CA . HIS A 1 76 ? 16.712 -8.706 -15.650 1.00 43.06 76 HIS A CA 1
ATOM 591 C C . HIS A 1 76 ? 16.834 -10.061 -14.970 1.00 43.06 76 HIS A C 1
ATOM 593 O O . HIS A 1 76 ? 16.313 -11.041 -15.489 1.00 43.06 76 HIS A O 1
ATOM 599 N N . ARG A 1 77 ? 17.432 -10.139 -13.778 1.00 43.56 77 ARG A N 1
ATOM 600 C CA . ARG A 1 77 ? 17.504 -11.398 -13.027 1.00 43.56 77 ARG A CA 1
ATOM 601 C C . ARG A 1 77 ? 16.111 -11.918 -12.657 1.00 43.56 77 ARG A C 1
ATOM 603 O O . ARG A 1 77 ? 15.855 -13.106 -12.810 1.00 43.56 77 ARG A O 1
ATOM 610 N N . ALA A 1 78 ? 15.183 -11.046 -12.261 1.00 42.19 78 ALA A N 1
ATOM 611 C CA . ALA A 1 78 ? 13.788 -11.404 -11.989 1.00 42.19 78 ALA A CA 1
ATOM 612 C C . ALA A 1 78 ? 12.979 -11.754 -13.257 1.00 42.19 78 ALA A C 1
ATOM 614 O O . ALA A 1 78 ? 12.014 -12.514 -13.187 1.00 42.19 78 ALA A O 1
ATOM 615 N N . ALA A 1 79 ? 13.334 -11.200 -14.417 1.00 44.59 79 ALA A N 1
ATOM 616 C CA . ALA A 1 79 ? 12.743 -11.533 -15.712 1.00 44.59 79 ALA A CA 1
ATOM 617 C C . ALA A 1 79 ? 13.271 -12.877 -16.232 1.00 44.59 79 ALA A C 1
ATOM 619 O O . ALA A 1 79 ? 12.479 -13.713 -16.648 1.00 44.59 79 ALA A O 1
ATOM 620 N N . VAL A 1 80 ? 14.575 -13.134 -16.107 1.00 45.97 80 VAL A N 1
ATOM 621 C CA . VAL A 1 80 ? 15.219 -14.417 -16.432 1.00 45.97 80 VAL A CA 1
ATOM 622 C C . VAL A 1 80 ? 14.682 -15.538 -15.538 1.00 45.97 80 VAL A C 1
ATOM 624 O O . VAL A 1 80 ? 14.344 -16.605 -16.038 1.00 45.97 80 VAL A O 1
ATOM 627 N N . MET A 1 81 ? 14.494 -15.277 -14.240 1.00 40.56 81 MET A N 1
ATOM 628 C CA . MET A 1 81 ? 13.869 -16.227 -13.307 1.00 40.56 81 MET A CA 1
ATOM 629 C C . MET A 1 81 ? 12.396 -16.520 -13.647 1.00 40.56 81 MET A C 1
ATOM 631 O O . MET A 1 81 ? 11.925 -17.615 -13.376 1.00 40.56 81 MET A O 1
ATOM 635 N N . ARG A 1 82 ? 11.668 -15.575 -14.265 1.00 43.69 82 ARG A N 1
ATOM 636 C CA . ARG A 1 82 ? 10.289 -15.780 -14.760 1.00 43.69 82 ARG A CA 1
ATOM 637 C C . ARG A 1 82 ? 10.234 -16.419 -16.154 1.00 43.69 82 ARG A C 1
ATOM 639 O O . ARG A 1 82 ? 9.275 -17.113 -16.470 1.00 43.69 82 ARG A O 1
ATOM 646 N N . GLY A 1 83 ? 11.254 -16.195 -16.980 1.00 38.44 83 GLY A N 1
ATOM 647 C CA . GLY A 1 83 ? 11.406 -16.783 -18.313 1.00 38.44 83 GLY A CA 1
ATOM 648 C C . GLY A 1 83 ? 11.852 -18.247 -18.298 1.00 38.44 83 GLY A C 1
ATOM 649 O O . GLY A 1 83 ? 11.650 -18.944 -19.287 1.00 38.44 83 GLY A O 1
ATOM 650 N N . ALA A 1 84 ? 12.386 -18.738 -17.175 1.00 43.44 84 ALA A N 1
ATOM 651 C CA . ALA A 1 84 ? 12.707 -20.154 -16.991 1.00 43.44 84 ALA A CA 1
ATOM 652 C C . ALA A 1 84 ? 11.468 -21.078 -17.054 1.00 43.44 84 ALA A C 1
ATOM 654 O O . ALA A 1 84 ? 11.628 -22.267 -17.311 1.00 43.44 84 ALA A O 1
ATOM 655 N N . ASP A 1 85 ? 10.253 -20.526 -16.914 1.00 45.56 85 ASP A N 1
ATOM 656 C CA . ASP A 1 85 ? 8.980 -21.262 -16.984 1.00 45.56 85 ASP A CA 1
ATOM 657 C C . ASP A 1 85 ? 8.187 -21.063 -18.295 1.00 45.56 85 ASP A C 1
ATOM 659 O O . ASP A 1 85 ? 7.089 -21.600 -18.431 1.00 45.56 85 ASP A O 1
ATOM 663 N N . SER A 1 86 ? 8.687 -20.333 -19.304 1.00 41.28 86 SER A N 1
ATOM 664 C CA . SER A 1 86 ? 7.984 -20.288 -20.602 1.00 41.28 86 SER A CA 1
ATOM 665 C C . SER A 1 86 ? 8.868 -19.936 -21.802 1.00 41.28 86 SER A C 1
ATOM 667 O O . SER A 1 86 ? 9.304 -18.804 -22.001 1.00 41.28 86 SER A O 1
ATOM 669 N N . ASN A 1 87 ? 9.049 -20.926 -22.678 1.00 46.53 87 ASN A N 1
ATOM 670 C CA . ASN A 1 87 ? 9.536 -20.741 -24.041 1.00 46.53 87 ASN A CA 1
ATOM 671 C C . ASN A 1 87 ? 8.517 -19.937 -24.864 1.00 46.53 87 ASN A C 1
ATOM 673 O O . ASN A 1 87 ? 7.529 -20.493 -25.341 1.00 46.53 87 ASN A O 1
ATOM 677 N N . SER A 1 88 ? 8.776 -18.654 -25.117 1.00 44.28 88 SER A N 1
ATOM 678 C CA . SER A 1 88 ? 8.259 -17.999 -26.322 1.00 44.28 88 SER A CA 1
ATOM 679 C C . SER A 1 88 ? 9.131 -16.803 -26.701 1.00 44.28 88 SER A C 1
ATOM 681 O O . SER A 1 88 ? 9.472 -15.969 -25.876 1.00 44.28 88 SER A O 1
ATOM 683 N N . TRP A 1 89 ? 9.489 -16.707 -27.973 1.00 44.62 89 TRP A N 1
ATOM 684 C CA . TRP A 1 89 ? 10.296 -15.628 -28.548 1.00 44.62 89 TRP A CA 1
ATOM 685 C C . TRP A 1 89 ? 9.565 -14.268 -28.585 1.00 44.62 89 TRP A C 1
ATOM 687 O O . TRP A 1 89 ? 10.179 -13.241 -28.863 1.00 44.62 89 TRP A O 1
ATOM 697 N N . TRP A 1 90 ? 8.268 -14.244 -28.259 1.00 40.28 90 TRP A N 1
ATOM 698 C CA . TRP A 1 90 ? 7.444 -13.035 -28.199 1.00 40.28 90 TRP A CA 1
ATOM 699 C C . TRP A 1 90 ? 7.710 -12.170 -26.958 1.00 40.28 90 TRP A C 1
ATOM 701 O O . TRP A 1 90 ? 7.487 -10.960 -27.000 1.00 40.28 90 TRP A O 1
ATOM 711 N N . THR A 1 91 ? 8.239 -12.740 -25.871 1.00 51.00 91 THR A N 1
ATOM 712 C CA . THR A 1 91 ? 8.582 -11.989 -24.649 1.00 51.00 91 THR A CA 1
ATOM 713 C C . THR A 1 91 ? 9.749 -11.026 -24.868 1.00 51.00 91 THR A C 1
ATOM 715 O O . THR A 1 91 ? 9.783 -9.976 -24.241 1.00 51.00 91 THR A O 1
ATOM 718 N N . ALA A 1 92 ? 10.651 -11.326 -25.809 1.00 48.41 92 ALA A N 1
ATOM 719 C CA . ALA A 1 92 ? 11.806 -10.481 -26.119 1.00 48.41 92 ALA A CA 1
ATOM 720 C C . ALA A 1 92 ? 11.438 -9.182 -26.864 1.00 48.41 92 ALA A C 1
ATOM 722 O O . ALA A 1 92 ? 12.181 -8.209 -26.803 1.00 48.41 92 ALA A O 1
ATOM 723 N N . ILE A 1 93 ? 10.297 -9.152 -27.563 1.00 43.62 93 ILE A N 1
ATOM 724 C CA . ILE A 1 93 ? 9.874 -7.997 -28.375 1.00 43.62 93 ILE A CA 1
ATOM 725 C 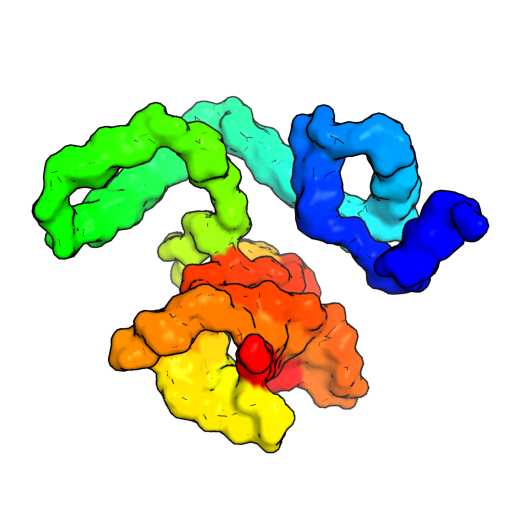C . ILE A 1 93 ? 8.975 -7.046 -27.566 1.00 43.62 93 ILE A C 1
ATOM 727 O O . ILE A 1 93 ? 8.967 -5.839 -27.809 1.00 43.62 93 ILE A O 1
ATOM 731 N N . ARG A 1 94 ? 8.248 -7.562 -26.564 1.00 42.75 94 ARG A N 1
ATOM 732 C CA . ARG A 1 94 ? 7.325 -6.767 -25.735 1.00 42.75 94 ARG A CA 1
ATOM 733 C C . ARG A 1 94 ? 8.031 -5.653 -24.954 1.00 42.75 94 ARG A C 1
ATOM 735 O O . ARG A 1 94 ? 7.456 -4.583 -24.775 1.00 42.75 94 ARG A O 1
ATOM 742 N N . ASP A 1 95 ? 9.271 -5.882 -24.540 1.00 41.94 95 ASP A N 1
ATOM 743 C CA . ASP A 1 95 ? 9.995 -4.973 -23.648 1.00 41.94 95 ASP A CA 1
ATOM 744 C C . ASP A 1 95 ? 10.581 -3.736 -24.367 1.00 41.94 95 ASP A C 1
ATOM 746 O O . AS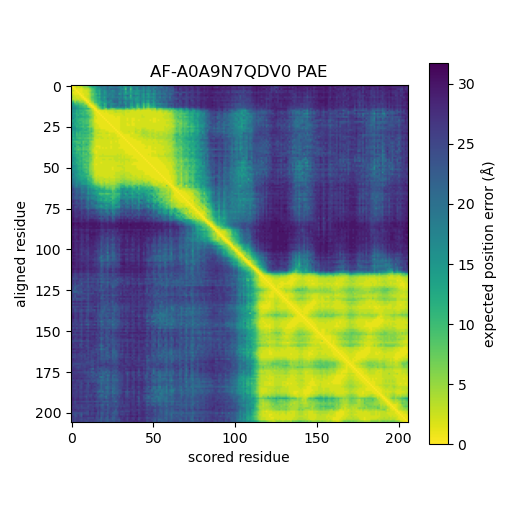P A 1 95 ? 11.079 -2.826 -23.712 1.00 41.94 95 ASP A O 1
ATOM 750 N N . TRP A 1 96 ? 10.466 -3.640 -25.701 1.00 37.00 96 TRP A N 1
ATOM 751 C CA . TRP A 1 96 ? 10.970 -2.495 -26.478 1.00 37.00 96 TRP A CA 1
ATOM 752 C C . TRP A 1 96 ? 9.946 -1.368 -26.711 1.00 37.00 96 TRP A C 1
ATOM 754 O O . TRP A 1 96 ? 10.333 -0.270 -27.100 1.00 37.00 96 TRP A O 1
ATOM 764 N N . VAL A 1 97 ? 8.645 -1.601 -26.485 1.00 34.44 97 VAL A N 1
ATOM 765 C CA . VAL A 1 97 ? 7.580 -0.686 -26.964 1.00 34.44 97 VAL A CA 1
ATOM 766 C C . VAL A 1 97 ? 6.902 0.134 -25.858 1.00 34.44 97 VAL A C 1
ATOM 768 O O . VAL A 1 97 ? 6.204 1.100 -26.153 1.00 34.44 97 VAL A O 1
ATOM 771 N N . THR A 1 98 ? 7.125 -0.145 -24.575 1.00 34.06 98 THR A N 1
ATOM 772 C CA . THR A 1 98 ? 6.407 0.571 -23.505 1.00 34.06 98 THR A CA 1
ATOM 773 C C . THR A 1 98 ? 7.331 1.144 -22.441 1.00 34.06 98 THR A C 1
ATOM 775 O O . THR A 1 98 ? 7.391 0.640 -21.324 1.00 34.06 98 THR A O 1
ATOM 778 N N . LEU A 1 99 ? 7.944 2.294 -22.741 1.00 37.62 99 LEU A N 1
ATOM 779 C CA . LEU A 1 99 ? 8.501 3.203 -21.723 1.00 37.62 99 LEU A CA 1
ATOM 780 C C . LEU A 1 99 ? 7.410 3.753 -20.770 1.00 37.62 99 LEU A C 1
ATOM 782 O O . LEU A 1 99 ? 7.721 4.295 -19.719 1.00 37.62 99 LEU A O 1
ATOM 786 N N . VAL A 1 100 ? 6.121 3.544 -21.072 1.00 34.69 100 VAL A N 1
ATOM 787 C CA . VAL A 1 100 ? 4.997 3.774 -20.139 1.00 34.69 100 VAL A CA 1
ATOM 788 C C . VAL A 1 100 ? 4.968 2.730 -19.003 1.00 34.69 100 VAL A C 1
ATOM 790 O O . VAL A 1 100 ? 4.443 2.999 -17.926 1.00 34.69 100 VAL A O 1
ATOM 793 N N . GLY A 1 101 ? 5.596 1.562 -19.195 1.00 36.25 101 GLY A N 1
ATOM 794 C CA . GLY A 1 101 ? 5.775 0.526 -18.169 1.00 36.25 101 GLY A CA 1
ATOM 795 C C . GLY A 1 101 ? 6.935 0.781 -17.198 1.00 36.25 101 GLY A C 1
ATOM 796 O O . GLY A 1 101 ? 7.134 -0.010 -16.281 1.00 36.25 101 GLY A O 1
ATOM 797 N N . LEU A 1 102 ? 7.687 1.877 -17.378 1.00 37.91 102 LEU A N 1
ATOM 798 C CA . LEU A 1 102 ? 8.749 2.314 -16.464 1.00 37.91 102 LEU A CA 1
ATOM 799 C C . LEU A 1 102 ? 8.237 3.108 -15.262 1.00 37.91 102 LEU A C 1
ATOM 801 O O . LEU A 1 102 ? 9.051 3.493 -14.432 1.00 37.91 102 LEU A O 1
ATOM 805 N N . ARG A 1 103 ? 6.921 3.320 -15.110 1.00 36.41 103 ARG A N 1
ATOM 806 C CA . ARG A 1 103 ? 6.360 3.612 -13.785 1.00 36.41 103 ARG A CA 1
ATOM 807 C C . ARG A 1 103 ? 6.502 2.335 -12.959 1.00 36.41 103 ARG A C 1
ATOM 809 O O . ARG A 1 103 ? 5.727 1.401 -13.191 1.00 36.41 103 ARG A O 1
ATOM 816 N N . PRO A 1 104 ? 7.425 2.244 -11.984 1.00 37.50 104 PRO A N 1
ATOM 817 C CA . PRO A 1 104 ? 7.252 1.211 -10.991 1.00 37.50 104 PRO A CA 1
ATOM 818 C C . PRO A 1 104 ? 5.983 1.605 -10.246 1.00 37.50 104 PRO A C 1
ATOM 820 O O . PRO A 1 104 ? 5.931 2.653 -9.603 1.00 37.50 104 PRO A O 1
ATOM 823 N N . ALA A 1 105 ? 4.961 0.753 -10.279 1.00 41.25 105 ALA A N 1
ATOM 824 C CA . ALA A 1 105 ? 4.131 0.666 -9.090 1.00 41.25 105 ALA A CA 1
ATOM 825 C C . ALA A 1 105 ? 5.118 0.488 -7.928 1.00 41.25 105 ALA A C 1
ATOM 827 O O . ALA A 1 105 ? 6.010 -0.360 -8.038 1.00 41.25 105 ALA A O 1
ATOM 828 N N . LEU A 1 106 ? 5.017 1.286 -6.863 1.00 45.03 106 LEU A N 1
ATOM 829 C CA . LEU A 1 106 ? 5.902 1.204 -5.689 1.00 45.03 106 LEU A CA 1
ATOM 830 C C . LEU A 1 106 ? 6.109 -0.255 -5.218 1.00 45.03 106 LEU A C 1
ATOM 832 O O . LEU A 1 106 ? 7.169 -0.623 -4.719 1.00 45.03 106 LEU A O 1
ATOM 836 N N . GLY A 1 107 ? 5.150 -1.135 -5.517 1.00 37.47 107 GLY A N 1
ATOM 837 C CA . GLY A 1 107 ? 5.243 -2.570 -5.312 1.00 37.47 107 GLY A CA 1
ATOM 838 C C . GLY A 1 107 ? 6.192 -3.413 -6.175 1.00 37.47 107 GLY A C 1
ATOM 839 O O . GLY A 1 107 ? 6.427 -4.561 -5.818 1.00 37.47 107 GLY A O 1
ATOM 840 N N . ALA A 1 108 ? 6.784 -2.922 -7.266 1.00 37.34 108 ALA A N 1
ATOM 841 C CA . ALA A 1 108 ? 7.743 -3.696 -8.072 1.00 37.34 108 ALA A CA 1
ATOM 842 C C . ALA A 1 108 ? 9.160 -3.732 -7.460 1.00 37.34 108 ALA A C 1
ATOM 844 O O . ALA A 1 108 ? 9.932 -4.648 -7.741 1.00 37.34 108 ALA A O 1
ATOM 845 N N . MET A 1 109 ? 9.479 -2.794 -6.559 1.00 39.31 109 MET A N 1
ATOM 846 C CA . MET A 1 109 ? 10.667 -2.856 -5.683 1.00 39.31 109 MET A CA 1
ATOM 847 C C . MET A 1 109 ? 10.449 -3.815 -4.484 1.00 39.31 109 MET A C 1
ATOM 849 O O . MET A 1 109 ? 11.359 -4.106 -3.710 1.00 39.31 109 MET A O 1
ATOM 853 N N . ALA A 1 110 ? 9.235 -4.373 -4.433 1.00 43.00 110 ALA A N 1
ATOM 854 C CA . ALA A 1 110 ? 8.617 -5.396 -3.601 1.00 43.00 110 ALA A CA 1
ATOM 855 C C . ALA A 1 110 ? 9.289 -6.777 -3.449 1.00 43.00 110 ALA A C 1
ATOM 857 O O . ALA A 1 110 ? 8.678 -7.662 -2.865 1.00 43.00 110 ALA A O 1
ATOM 858 N N . ALA A 1 111 ? 10.469 -7.071 -4.010 1.00 40.19 111 ALA A N 1
ATOM 859 C CA . ALA A 1 111 ? 10.851 -8.480 -4.238 1.00 40.19 111 ALA A CA 1
ATOM 860 C C . ALA A 1 111 ? 12.081 -9.033 -3.491 1.00 40.19 111 ALA A C 1
ATOM 862 O O . ALA A 1 111 ? 12.259 -10.245 -3.554 1.00 40.19 111 ALA A O 1
ATOM 863 N N . SER A 1 112 ? 12.932 -8.235 -2.820 1.00 41.66 112 SER A N 1
ATOM 864 C CA . SER A 1 112 ? 14.272 -8.757 -2.461 1.00 41.66 112 SER A CA 1
ATOM 865 C C . SER A 1 112 ? 14.892 -8.426 -1.094 1.00 41.66 112 SER A C 1
ATOM 867 O O . SER A 1 112 ? 16.115 -8.421 -1.040 1.00 41.66 112 SER A O 1
ATOM 869 N N . ASP A 1 113 ? 14.141 -8.189 -0.018 1.00 43.97 113 ASP A N 1
ATOM 870 C CA . ASP A 1 113 ? 14.755 -8.127 1.323 1.00 43.97 113 ASP A CA 1
ATOM 871 C C . ASP A 1 113 ? 14.092 -9.149 2.249 1.00 43.97 113 ASP A C 1
ATOM 873 O O . ASP A 1 113 ? 12.863 -9.216 2.303 1.00 43.97 113 ASP A O 1
ATOM 877 N N . ASP A 1 114 ? 14.920 -9.945 2.936 1.00 47.00 114 ASP A N 1
ATOM 878 C CA . ASP A 1 114 ? 14.551 -10.891 3.999 1.00 47.00 114 ASP A CA 1
ATOM 879 C C . ASP A 1 114 ? 13.990 -10.117 5.203 1.00 47.00 114 ASP A C 1
ATOM 881 O O . ASP A 1 114 ? 14.646 -9.924 6.226 1.00 47.00 114 ASP A O 1
ATOM 885 N N . SER A 1 115 ? 12.780 -9.591 5.050 1.00 56.19 115 SER A N 1
ATOM 886 C CA . SER A 1 115 ? 12.030 -8.965 6.128 1.00 56.19 115 SER A CA 1
ATOM 887 C C . SER A 1 115 ? 11.116 -9.986 6.774 1.00 56.19 115 SER A C 1
ATOM 889 O O . SER A 1 115 ? 10.427 -10.703 6.044 1.00 56.19 115 SER A O 1
ATOM 891 N N . ASP A 1 116 ? 11.035 -9.978 8.104 1.00 68.38 116 ASP A N 1
ATOM 892 C CA . ASP A 1 116 ? 10.020 -10.733 8.835 1.00 68.38 116 ASP A CA 1
ATOM 893 C C . ASP A 1 116 ? 8.640 -10.464 8.223 1.00 68.38 116 ASP A C 1
ATOM 895 O O . ASP A 1 116 ? 8.164 -9.324 8.158 1.00 68.38 116 ASP A O 1
ATOM 899 N N . GLU A 1 117 ? 8.030 -11.525 7.700 1.00 85.38 117 GLU A N 1
ATOM 900 C CA . GLU A 1 117 ? 6.695 -11.461 7.134 1.00 85.38 117 GLU A CA 1
ATOM 901 C C . GLU A 1 117 ? 5.671 -11.626 8.252 1.00 85.38 117 GLU A C 1
ATOM 903 O O . GLU A 1 117 ? 5.669 -12.619 8.980 1.00 85.38 117 GLU A O 1
ATOM 908 N N . LEU A 1 118 ? 4.750 -10.676 8.350 1.00 87.06 118 LEU A N 1
ATOM 909 C CA . LEU A 1 118 ? 3.594 -10.790 9.221 1.00 87.06 118 LEU A CA 1
ATOM 910 C C . LEU A 1 118 ? 2.390 -11.224 8.393 1.00 87.06 118 LEU A C 1
ATOM 912 O O . LEU A 1 118 ? 1.971 -10.540 7.461 1.00 87.06 118 LEU A O 1
ATOM 916 N N . HIS A 1 119 ? 1.825 -12.372 8.738 1.00 90.75 119 HIS A N 1
ATOM 917 C CA . HIS A 1 119 ? 0.695 -12.963 8.030 1.00 90.75 119 HIS A CA 1
ATOM 918 C C . HIS A 1 119 ? -0.603 -12.686 8.788 1.00 90.75 119 HIS A C 1
ATOM 920 O O . HIS A 1 119 ? -0.641 -12.803 10.013 1.00 90.75 119 HIS A O 1
ATOM 926 N N . PHE A 1 120 ? -1.671 -12.336 8.073 1.00 88.50 120 PHE A N 1
ATOM 927 C CA . PHE A 1 120 ? -2.979 -12.070 8.670 1.00 88.50 120 PHE A CA 1
ATOM 928 C C . PHE A 1 120 ? -4.133 -12.524 7.757 1.00 88.50 120 PHE A C 1
ATOM 930 O O . PHE A 1 120 ? -3.997 -12.515 6.527 1.00 88.50 120 PHE A O 1
ATOM 937 N N . PRO A 1 121 ? -5.269 -12.957 8.332 1.00 92.06 121 PRO A N 1
ATOM 938 C CA . PRO A 1 121 ? -6.410 -13.434 7.557 1.00 92.06 121 PRO A CA 1
ATOM 939 C C . PRO A 1 121 ? -7.173 -12.290 6.877 1.00 92.06 121 PRO A C 1
ATOM 941 O O . PRO A 1 121 ? -7.235 -11.166 7.379 1.00 92.06 121 PRO A O 1
ATOM 944 N N . ILE A 1 122 ? -7.800 -12.604 5.741 1.00 91.31 122 ILE A N 1
ATOM 945 C CA . ILE A 1 122 ? -8.729 -11.712 5.034 1.00 91.31 122 ILE A CA 1
ATOM 946 C C . ILE A 1 122 ? -10.156 -12.178 5.333 1.00 91.31 122 ILE A C 1
ATOM 948 O O . ILE A 1 122 ? -10.444 -13.371 5.232 1.00 91.31 122 ILE A O 1
ATOM 952 N N . HIS A 1 123 ? -11.036 -11.246 5.694 1.00 92.00 123 HIS A N 1
ATOM 953 C CA . HIS A 1 123 ? -12.423 -11.528 6.062 1.00 92.00 123 HIS A CA 1
ATOM 954 C C . HIS A 1 123 ? -13.403 -11.070 4.978 1.00 92.00 123 HIS A C 1
ATOM 956 O O . HIS A 1 123 ? -13.114 -10.141 4.224 1.00 92.00 123 HIS A O 1
ATOM 962 N N . GLU A 1 124 ? -14.570 -11.697 4.912 1.00 90.62 124 GLU A N 1
ATOM 963 C CA . GLU A 1 124 ? -15.736 -11.182 4.190 1.00 90.62 124 GLU A CA 1
ATOM 964 C C . GLU A 1 124 ? -16.422 -10.053 4.975 1.00 90.62 124 GLU A C 1
ATOM 966 O O . GLU A 1 124 ? -16.044 -9.722 6.103 1.00 90.62 124 GLU A O 1
ATOM 971 N N . GLU A 1 125 ? -17.436 -9.433 4.371 1.00 82.62 125 GLU A N 1
ATOM 972 C CA . GLU A 1 125 ? -18.200 -8.352 4.999 1.00 82.62 125 GLU A CA 1
ATOM 973 C C . GLU A 1 125 ? -18.955 -8.803 6.260 1.00 82.62 125 GLU A C 1
ATOM 975 O O . GLU A 1 125 ? -19.141 -8.011 7.182 1.00 82.62 125 GLU A O 1
ATOM 980 N N . ASP A 1 126 ? -19.314 -10.084 6.340 1.00 82.44 126 ASP A N 1
ATOM 981 C CA . ASP A 1 126 ? -19.943 -10.701 7.511 1.00 82.44 126 ASP A CA 1
ATOM 982 C C . ASP A 1 126 ? -18.945 -11.070 8.631 1.00 82.44 126 ASP A C 1
ATOM 984 O O . ASP A 1 126 ? -19.349 -11.569 9.683 1.00 82.44 126 ASP A O 1
ATOM 988 N N . GLY A 1 127 ? -17.647 -10.812 8.427 1.00 82.06 127 GLY A N 1
ATOM 989 C CA . GLY A 1 127 ? -16.577 -11.136 9.369 1.00 82.06 127 GLY A CA 1
ATOM 990 C C . GLY A 1 127 ? -16.048 -12.569 9.266 1.00 82.06 127 GLY A C 1
ATOM 991 O O . GLY A 1 127 ? -15.187 -12.951 10.059 1.00 82.06 127 GLY A O 1
ATOM 992 N N . THR A 1 128 ? -16.508 -13.370 8.303 1.00 87.12 128 THR A N 1
ATOM 993 C CA . THR A 1 128 ? -16.015 -14.735 8.090 1.00 87.12 128 THR A CA 1
ATOM 994 C C . THR A 1 128 ? -14.623 -14.716 7.460 1.00 87.12 128 THR A C 1
ATOM 996 O O . THR A 1 128 ? -14.390 -14.021 6.476 1.00 87.12 128 THR A O 1
ATOM 999 N N . VAL A 1 129 ? -13.678 -15.504 7.987 1.00 88.69 129 VAL A N 1
ATOM 1000 C CA . VAL A 1 129 ? -12.349 -15.664 7.369 1.00 88.69 129 VAL A CA 1
ATOM 1001 C C . VAL A 1 129 ? -12.478 -16.404 6.039 1.00 88.69 129 VAL A C 1
ATOM 1003 O O . VAL A 1 129 ? -12.997 -17.521 5.990 1.00 88.69 129 VAL A O 1
ATOM 1006 N N . VAL A 1 130 ? -11.930 -15.830 4.968 1.00 88.44 130 VAL A N 1
ATOM 1007 C CA . VAL A 1 130 ? -11.913 -16.476 3.654 1.00 88.44 130 VAL A CA 1
ATOM 1008 C C . VAL A 1 130 ? -10.746 -17.451 3.571 1.00 88.44 130 VAL A C 1
ATOM 1010 O O . VAL A 1 130 ? -9.577 -17.062 3.497 1.00 88.44 130 VAL A O 1
ATOM 1013 N N . ALA A 1 131 ? -11.061 -18.745 3.565 1.00 88.50 131 ALA A N 1
ATOM 1014 C CA . ALA A 1 131 ? -10.056 -19.793 3.471 1.00 88.50 131 ALA A CA 1
ATOM 1015 C C . ALA A 1 131 ? -9.222 -19.659 2.184 1.00 88.50 131 ALA A C 1
ATOM 1017 O O . ALA A 1 131 ? -9.751 -19.547 1.080 1.00 88.50 131 ALA A O 1
ATOM 1018 N N . GLY A 1 132 ? -7.897 -19.702 2.331 1.00 85.56 132 GLY A N 1
ATOM 1019 C CA . GLY A 1 132 ? -6.967 -19.647 1.203 1.00 85.56 132 GLY A CA 1
ATOM 1020 C C . GLY A 1 132 ? -6.653 -18.241 0.685 1.00 85.56 132 GLY A C 1
ATOM 1021 O O . GLY A 1 132 ? -5.884 -18.148 -0.272 1.00 85.56 132 GLY A O 1
ATOM 1022 N N . LEU A 1 133 ? -7.180 -17.177 1.304 1.00 92.12 133 LEU A N 1
ATOM 1023 C CA . LEU A 1 133 ? -6.714 -15.801 1.115 1.00 92.12 133 LEU A CA 1
ATOM 1024 C C . LEU A 1 133 ? -5.840 -15.381 2.301 1.00 92.12 133 LEU A C 1
ATOM 1026 O O . LEU A 1 133 ? -6.119 -15.734 3.446 1.00 92.12 133 LEU A O 1
ATOM 1030 N N . LEU A 1 134 ? -4.781 -14.622 2.030 1.00 92.44 134 LEU A N 1
ATOM 1031 C CA . LEU A 1 134 ? -3.825 -14.205 3.049 1.00 92.44 134 LEU A CA 1
ATOM 1032 C C . LEU A 1 134 ? -3.313 -12.793 2.777 1.00 92.44 134 LEU A C 1
ATOM 1034 O O . LEU A 1 134 ? -2.898 -12.474 1.663 1.00 92.44 134 LEU A O 1
ATOM 1038 N N . GLY A 1 135 ? -3.305 -11.957 3.808 1.00 92.38 135 GLY A N 1
ATOM 1039 C CA . GLY A 1 135 ? -2.565 -10.708 3.823 1.00 92.38 135 GLY A CA 1
ATOM 1040 C C . GLY A 1 135 ? -1.158 -10.933 4.365 1.00 92.38 135 GLY A C 1
ATOM 1041 O O . GLY A 1 135 ? -0.963 -11.646 5.347 1.00 92.38 135 GLY A O 1
ATOM 1042 N N . VAL A 1 136 ? -0.169 -10.328 3.720 1.00 91.38 136 VAL A N 1
ATOM 1043 C CA . VAL A 1 136 ? 1.233 -10.384 4.133 1.00 91.38 136 VAL A CA 1
ATOM 1044 C C . VAL A 1 136 ? 1.739 -8.959 4.279 1.00 91.38 136 VAL A C 1
ATOM 1046 O O . VAL A 1 136 ? 1.740 -8.213 3.301 1.00 91.38 136 VAL A O 1
ATOM 1049 N N . VAL A 1 137 ? 2.167 -8.582 5.481 1.00 89.62 137 VAL A N 1
ATOM 1050 C CA . VAL A 1 137 ? 2.919 -7.350 5.719 1.00 89.62 137 VAL A CA 1
ATOM 1051 C C . VAL A 1 137 ? 4.404 -7.666 5.708 1.00 89.62 137 VAL A C 1
ATOM 1053 O O . VAL A 1 137 ? 4.847 -8.644 6.303 1.00 89.62 137 VAL A O 1
ATOM 1056 N N . GLN A 1 138 ? 5.169 -6.819 5.039 1.00 86.50 138 GLN A N 1
ATOM 1057 C CA . GLN A 1 138 ? 6.620 -6.890 4.972 1.00 86.50 138 GLN A CA 1
ATOM 1058 C C . GLN A 1 138 ? 7.206 -5.526 5.298 1.00 86.50 138 GLN A C 1
ATOM 1060 O O . GLN A 1 138 ? 6.770 -4.511 4.746 1.00 86.50 138 GLN A O 1
ATOM 1065 N N . ARG A 1 139 ? 8.218 -5.503 6.165 1.00 78.31 139 ARG A N 1
ATOM 1066 C CA . ARG A 1 139 ? 8.963 -4.285 6.487 1.00 78.31 139 ARG A CA 1
ATOM 1067 C C . ARG A 1 139 ? 10.191 -4.160 5.594 1.00 78.31 139 ARG A C 1
ATOM 1069 O O . ARG A 1 139 ? 11.080 -4.994 5.634 1.00 78.31 139 ARG A O 1
ATOM 1076 N N . ARG A 1 140 ? 10.299 -3.087 4.827 1.00 70.69 140 ARG A N 1
ATOM 1077 C CA . ARG A 1 140 ? 11.400 -2.850 3.888 1.00 70.69 140 ARG A CA 1
ATOM 1078 C C . ARG A 1 140 ? 12.059 -1.527 4.227 1.00 70.69 140 ARG A C 1
ATOM 1080 O O . ARG A 1 140 ? 11.565 -0.462 3.864 1.00 70.69 140 ARG A O 1
ATOM 1087 N N . GLY A 1 141 ? 13.155 -1.605 4.980 1.00 73.75 141 GLY A N 1
ATOM 1088 C CA . GLY A 1 141 ? 13.764 -0.430 5.599 1.00 73.75 141 GLY A CA 1
ATOM 1089 C C . GLY A 1 141 ? 12.805 0.209 6.620 1.00 73.75 141 GLY A C 1
ATOM 1090 O O . GLY A 1 141 ? 12.363 -0.484 7.545 1.00 73.75 141 GLY A O 1
ATOM 1091 N N . PRO A 1 142 ? 12.476 1.508 6.496 1.00 71.81 142 PRO A N 1
ATOM 1092 C CA . PRO A 1 142 ? 11.475 2.137 7.356 1.00 71.81 142 PRO A CA 1
ATOM 1093 C C . PRO A 1 142 ? 10.038 1.764 6.949 1.00 71.81 142 PRO A C 1
ATOM 1095 O O . PRO A 1 142 ? 9.166 1.665 7.800 1.00 71.81 142 PRO A O 1
ATOM 1098 N N . ALA A 1 143 ? 9.783 1.485 5.671 1.00 75.81 143 ALA A N 1
ATOM 1099 C CA . ALA A 1 143 ? 8.435 1.334 5.132 1.00 75.81 143 ALA A CA 1
ATOM 1100 C C . ALA A 1 143 ? 7.811 -0.049 5.380 1.00 75.81 143 ALA A C 1
ATOM 1102 O O . ALA A 1 143 ? 8.461 -1.083 5.234 1.00 75.81 143 ALA A O 1
ATOM 1103 N N . TYR A 1 144 ? 6.512 -0.078 5.667 1.00 82.31 144 TYR A N 1
ATOM 1104 C CA . TYR A 1 144 ? 5.685 -1.280 5.711 1.00 82.31 144 TYR A CA 1
ATOM 1105 C C . TYR A 1 144 ? 4.853 -1.384 4.448 1.00 82.31 144 TYR A C 1
ATOM 1107 O O . TYR A 1 144 ? 4.150 -0.449 4.076 1.00 82.31 144 TYR A O 1
ATOM 1115 N N . TYR A 1 145 ? 4.887 -2.552 3.823 1.00 86.88 145 TYR A N 1
ATOM 1116 C CA . TYR A 1 145 ? 4.093 -2.864 2.647 1.00 86.88 145 TYR A CA 1
ATOM 1117 C C . TYR A 1 145 ? 3.154 -4.013 2.951 1.00 86.88 145 TYR A C 1
ATOM 1119 O O . TYR A 1 145 ? 3.547 -4.967 3.616 1.00 86.88 145 TYR A O 1
ATOM 1127 N N . VAL A 1 146 ? 1.944 -3.959 2.408 1.00 89.62 146 VAL A N 1
ATOM 1128 C CA . VAL A 1 146 ? 0.999 -5.072 2.424 1.00 89.62 146 VAL A CA 1
ATOM 1129 C C . VAL A 1 146 ? 0.855 -5.662 1.033 1.00 89.62 146 VAL A C 1
ATOM 1131 O O . VAL A 1 146 ? 0.754 -4.934 0.049 1.00 89.62 146 VAL A O 1
ATOM 1134 N N . ARG A 1 147 ? 0.807 -6.988 0.951 1.00 91.62 147 ARG A N 1
ATOM 1135 C CA . ARG A 1 147 ? 0.424 -7.735 -0.243 1.00 91.62 147 ARG A CA 1
ATOM 1136 C C . ARG A 1 147 ? -0.673 -8.717 0.113 1.00 91.62 147 ARG A C 1
ATOM 1138 O O . ARG A 1 147 ? -0.528 -9.496 1.049 1.00 91.62 147 ARG A O 1
ATOM 1145 N N . LEU A 1 148 ? -1.732 -8.734 -0.684 1.00 90.38 148 LEU A N 1
ATOM 1146 C CA . LEU A 1 148 ? -2.751 -9.775 -0.602 1.00 90.38 148 LEU A CA 1
ATOM 1147 C C . LEU A 1 148 ? -2.371 -10.907 -1.552 1.00 90.38 148 LEU A C 1
ATOM 1149 O O . LEU A 1 148 ? -2.032 -10.671 -2.714 1.00 90.38 148 LEU A O 1
ATOM 1153 N N . THR A 1 149 ? -2.411 -12.135 -1.064 1.00 90.56 149 THR A N 1
ATOM 1154 C CA . THR A 1 149 ? -2.082 -13.337 -1.822 1.00 90.56 149 THR A CA 1
ATOM 1155 C C . THR A 1 149 ? -3.131 -14.410 -1.590 1.00 90.56 149 THR A C 1
ATOM 1157 O O . THR A 1 149 ? -3.978 -14.306 -0.703 1.00 90.56 149 THR A O 1
ATOM 1160 N N . THR A 1 150 ? -3.083 -15.448 -2.411 1.00 90.06 150 THR A N 1
ATOM 1161 C CA . THR A 1 150 ? -3.994 -16.584 -2.329 1.00 90.06 150 THR A CA 1
ATOM 1162 C C . THR A 1 150 ? -3.231 -17.894 -2.468 1.00 90.06 150 THR A C 1
ATOM 1164 O O . THR A 1 150 ? -2.072 -17.919 -2.895 1.00 90.06 150 THR A O 1
ATOM 1167 N N . SER A 1 151 ? -3.888 -18.993 -2.110 1.00 88.31 151 SER A N 1
ATOM 1168 C CA . SER A 1 151 ? -3.469 -20.330 -2.527 1.00 88.31 151 SER A CA 1
ATOM 1169 C C . SER A 1 151 ? -3.510 -20.467 -4.053 1.00 88.31 151 SER A C 1
ATOM 1171 O O . SER A 1 151 ? -4.321 -19.837 -4.730 1.00 88.31 151 SER A O 1
ATOM 1173 N N . HIS A 1 152 ? -2.654 -21.326 -4.611 1.00 78.56 152 HIS A N 1
ATOM 1174 C CA . HIS A 1 152 ? -2.492 -21.445 -6.063 1.00 78.56 152 HIS A CA 1
ATOM 1175 C C . HIS A 1 152 ? -3.804 -21.756 -6.811 1.00 78.56 152 HIS A C 1
ATOM 1177 O O . HIS A 1 152 ? -4.028 -21.227 -7.895 1.00 78.56 152 HIS A O 1
ATOM 1183 N N . SER A 1 153 ? -4.703 -22.544 -6.210 1.00 82.06 153 SER A N 1
ATOM 1184 C CA . SER A 1 153 ? -6.014 -22.896 -6.778 1.00 82.06 153 SER A CA 1
ATOM 1185 C C . SER A 1 153 ? -6.998 -21.728 -6.876 1.00 82.06 153 SER A C 1
ATOM 1187 O O . SER A 1 153 ? -7.950 -21.809 -7.643 1.00 82.06 153 SER A O 1
ATOM 1189 N N . LEU A 1 154 ? -6.793 -20.655 -6.108 1.00 84.88 154 LEU A N 1
ATOM 1190 C CA . LEU A 1 154 ? -7.682 -19.487 -6.062 1.00 84.88 154 LEU A CA 1
ATOM 1191 C C . LEU A 1 154 ? -7.145 -18.307 -6.880 1.00 84.88 154 LEU A C 1
ATOM 1193 O O . LEU A 1 154 ? -7.742 -17.227 -6.879 1.00 84.88 154 LEU A O 1
ATOM 1197 N N . ARG A 1 155 ? -6.018 -18.493 -7.581 1.00 81.06 155 ARG A N 1
ATOM 1198 C CA . ARG A 1 155 ? -5.282 -17.377 -8.171 1.00 81.06 155 ARG A CA 1
ATOM 1199 C C . ARG A 1 155 ? -6.113 -16.578 -9.166 1.00 81.06 155 ARG A C 1
ATOM 1201 O O . ARG A 1 155 ? -6.180 -15.355 -9.046 1.00 81.06 155 ARG A O 1
ATOM 1208 N N . ASP A 1 156 ? -6.750 -17.285 -10.092 1.00 80.19 156 ASP A N 1
ATOM 1209 C CA . ASP A 1 156 ? -7.526 -16.696 -11.184 1.00 80.19 156 ASP A CA 1
ATOM 1210 C C . ASP A 1 156 ? -8.855 -16.113 -10.693 1.00 80.19 156 ASP A C 1
ATOM 1212 O O . ASP A 1 156 ? -9.281 -15.065 -11.168 1.00 80.19 156 ASP A O 1
ATOM 1216 N N . GLN A 1 157 ? -9.475 -16.733 -9.684 1.00 83.69 157 GLN A N 1
ATOM 1217 C CA . GLN A 1 157 ? -10.741 -16.269 -9.104 1.00 83.69 157 GLN A CA 1
ATOM 1218 C C . GLN A 1 157 ? -10.608 -14.894 -8.431 1.00 83.69 157 GLN A C 1
ATOM 1220 O O . GLN A 1 157 ? -11.549 -14.101 -8.439 1.00 83.69 157 GLN A O 1
ATOM 1225 N N . TYR A 1 158 ? -9.448 -14.615 -7.836 1.00 84.12 158 TYR A N 1
ATOM 1226 C CA . TYR A 1 158 ? -9.195 -13.381 -7.090 1.00 84.12 158 TYR A CA 1
ATOM 1227 C C . TYR A 1 158 ? -8.236 -12.427 -7.809 1.00 84.12 158 TYR A C 1
ATOM 1229 O O . TYR A 1 158 ? -7.886 -11.377 -7.267 1.00 84.12 158 TYR A O 1
ATOM 1237 N N . ALA A 1 159 ? -7.823 -12.746 -9.039 1.00 78.44 159 ALA A N 1
ATOM 1238 C CA . ALA A 1 159 ? -7.024 -11.846 -9.858 1.00 78.44 159 ALA A CA 1
ATOM 1239 C C . ALA A 1 159 ? -7.798 -10.544 -10.121 1.00 78.44 159 ALA A C 1
ATOM 1241 O O . ALA A 1 159 ? -8.898 -10.553 -10.662 1.00 78.44 159 ALA A O 1
ATOM 1242 N N . GLY A 1 160 ? -7.227 -9.410 -9.708 1.00 78.19 160 GLY A N 1
ATOM 1243 C CA . GLY A 1 160 ? -7.852 -8.093 -9.869 1.00 78.19 160 GLY A CA 1
ATOM 1244 C C . GLY A 1 160 ? -8.913 -7.738 -8.822 1.00 78.19 160 GLY A C 1
ATOM 1245 O O . GLY A 1 160 ? -9.363 -6.594 -8.807 1.00 78.19 160 GLY A O 1
ATOM 1246 N N . ARG A 1 161 ? -9.274 -8.654 -7.910 1.00 87.81 161 ARG A N 1
ATOM 1247 C CA . ARG A 1 161 ? -10.106 -8.301 -6.750 1.00 87.81 161 ARG A CA 1
ATOM 1248 C C . ARG A 1 161 ? -9.329 -7.417 -5.782 1.00 87.81 161 ARG A C 1
ATOM 1250 O O . ARG A 1 161 ? -8.094 -7.386 -5.788 1.00 87.81 161 ARG A O 1
ATOM 1257 N N . GLN A 1 162 ? -10.067 -6.707 -4.939 1.00 92.50 162 GLN A N 1
ATOM 1258 C CA . GLN A 1 162 ? -9.508 -5.797 -3.950 1.00 92.50 162 GLN A CA 1
ATOM 1259 C C . GLN A 1 162 ? -9.963 -6.172 -2.543 1.00 92.50 162 GLN A C 1
ATOM 1261 O O . GLN A 1 162 ? -11.045 -6.724 -2.355 1.00 92.50 162 GLN A O 1
ATOM 1266 N N . ALA A 1 163 ? -9.140 -5.849 -1.555 1.00 91.31 163 ALA A N 1
ATOM 1267 C CA . ALA A 1 163 ? -9.536 -5.824 -0.158 1.00 91.31 163 ALA A CA 1
ATOM 1268 C C . ALA A 1 163 ? -9.174 -4.469 0.451 1.00 91.31 163 ALA A C 1
ATOM 1270 O O . ALA A 1 163 ? -8.210 -3.814 0.050 1.00 91.31 163 ALA A O 1
ATOM 1271 N N . GLU A 1 164 ? -9.961 -4.056 1.425 1.00 95.25 164 GLU A N 1
ATOM 1272 C CA . GLU A 1 164 ? -9.680 -2.929 2.291 1.00 95.25 164 GLU A CA 1
ATOM 1273 C C . GLU A 1 164 ? -8.840 -3.418 3.466 1.00 95.25 164 GLU A C 1
ATOM 1275 O O . GLU A 1 164 ? -9.275 -4.261 4.246 1.00 95.25 164 GLU A O 1
ATOM 1280 N N . VAL A 1 165 ? -7.617 -2.915 3.559 1.00 91.38 165 VAL A N 1
ATOM 1281 C CA . VAL A 1 165 ? -6.673 -3.165 4.641 1.00 91.38 165 VAL A CA 1
ATOM 1282 C C . VAL A 1 165 ? -6.780 -2.016 5.629 1.00 91.38 165 VAL A C 1
ATOM 1284 O O . VAL A 1 165 ? -6.642 -0.851 5.252 1.00 91.38 165 VAL A O 1
ATOM 1287 N N . VAL A 1 166 ? -6.998 -2.351 6.893 1.00 90.31 166 VAL A N 1
ATOM 1288 C CA . VAL A 1 166 ? -7.129 -1.404 7.994 1.00 90.31 166 VAL A CA 1
ATOM 1289 C C . VAL A 1 166 ? -6.028 -1.684 9.002 1.00 90.31 166 VAL A C 1
ATOM 1291 O O . VAL A 1 166 ? -5.866 -2.818 9.451 1.00 90.31 166 VAL A O 1
ATOM 1294 N N . VAL A 1 167 ? -5.288 -0.640 9.365 1.00 86.50 167 VAL A N 1
ATOM 1295 C CA . VAL A 1 167 ? -4.376 -0.644 10.508 1.00 86.50 167 VAL A CA 1
ATOM 1296 C C . VAL A 1 167 ? -5.022 0.180 11.613 1.00 86.50 167 VAL A C 1
ATOM 1298 O O . VAL A 1 167 ? -5.342 1.349 11.402 1.00 86.50 167 VAL A O 1
ATOM 1301 N N . ALA A 1 168 ? -5.223 -0.416 12.780 1.00 83.44 168 ALA A N 1
ATOM 1302 C CA . ALA A 1 168 ? -5.813 0.219 13.946 1.00 83.44 168 ALA A CA 1
ATOM 1303 C C . ALA A 1 168 ? -4.931 0.013 15.179 1.00 83.44 168 ALA A C 1
ATOM 1305 O O . ALA A 1 168 ? -4.222 -0.983 15.312 1.00 83.44 168 ALA A O 1
ATOM 1306 N N . ASP A 1 169 ? -4.982 0.970 16.093 1.00 78.44 169 ASP A N 1
ATOM 1307 C CA . ASP A 1 169 ? -4.375 0.827 17.407 1.00 78.44 169 ASP A CA 1
ATOM 1308 C C . ASP A 1 169 ? -5.219 -0.153 18.253 1.00 78.44 169 ASP A C 1
ATOM 1310 O O . ASP A 1 169 ? -6.440 0.011 18.330 1.00 78.44 169 ASP A O 1
ATOM 1314 N N . PRO A 1 170 ? -4.623 -1.189 18.869 1.00 71.25 170 PRO A N 1
ATOM 1315 C CA . PRO A 1 170 ? -5.383 -2.265 19.493 1.00 71.25 170 PRO A CA 1
ATOM 1316 C C . PRO A 1 170 ? -5.967 -1.849 20.852 1.00 71.25 170 PRO A C 1
ATOM 1318 O O . PRO A 1 170 ? -6.988 -2.396 21.272 1.00 71.25 170 PRO A O 1
ATOM 1321 N N . GLU A 1 171 ? -5.358 -0.867 21.525 1.00 73.56 171 GLU A N 1
ATOM 1322 C CA . GLU A 1 171 ? -5.800 -0.370 22.830 1.00 73.56 171 GLU A CA 1
ATOM 1323 C C . GLU A 1 171 ? -6.959 0.613 22.670 1.00 73.56 171 GLU A C 1
ATOM 1325 O O . GLU A 1 171 ? -7.978 0.521 23.356 1.00 73.56 171 GLU A O 1
ATOM 1330 N N . THR A 1 172 ? -6.823 1.542 21.726 1.00 77.69 172 THR A N 1
ATOM 1331 C CA . THR A 1 172 ? -7.796 2.621 21.506 1.00 77.69 172 THR A CA 1
ATOM 1332 C C . THR A 1 172 ? -8.850 2.279 20.457 1.00 77.69 172 THR A C 1
ATOM 1334 O O . THR A 1 172 ? -9.863 2.971 20.359 1.00 77.69 172 THR A O 1
ATOM 1337 N N . ARG A 1 173 ? -8.623 1.228 19.655 1.00 75.88 173 ARG A N 1
ATOM 1338 C CA . ARG A 1 173 ? -9.403 0.872 18.454 1.00 75.88 173 ARG A CA 1
ATOM 1339 C C . ARG A 1 173 ? -9.481 1.990 17.413 1.00 75.88 173 ARG A C 1
ATOM 1341 O O . ARG A 1 173 ? -10.320 1.934 16.513 1.00 75.88 173 ARG A O 1
ATOM 1348 N N . LYS A 1 174 ? -8.628 3.013 17.517 1.00 79.12 174 LYS A N 1
ATOM 1349 C CA . LYS A 1 174 ? -8.578 4.099 16.542 1.00 79.12 174 LYS A CA 1
ATOM 1350 C C . LYS A 1 174 ? -7.983 3.563 15.244 1.00 79.12 174 LYS A C 1
ATOM 1352 O O . LYS A 1 174 ? -6.900 2.980 15.252 1.00 79.12 174 LYS A O 1
ATOM 1357 N N . VAL A 1 175 ? -8.676 3.787 14.131 1.00 81.38 175 VAL A N 1
ATOM 1358 C CA . VAL A 1 175 ? -8.132 3.513 12.798 1.00 81.38 175 VAL A CA 1
ATOM 1359 C C . VAL A 1 175 ? -6.991 4.490 12.541 1.00 81.38 175 VAL A C 1
ATOM 1361 O O . VAL A 1 175 ? -7.181 5.702 12.592 1.00 81.38 175 VAL A O 1
ATOM 1364 N N . LEU A 1 176 ? -5.804 3.946 12.298 1.00 79.31 176 LEU A N 1
ATOM 1365 C CA . LEU A 1 176 ? -4.619 4.707 11.931 1.00 79.31 176 LEU A CA 1
ATOM 1366 C C . LEU A 1 176 ? -4.583 4.897 10.419 1.00 79.31 176 LEU A C 1
ATOM 1368 O O . LEU A 1 176 ? -4.338 5.998 9.943 1.00 79.31 176 LEU A O 1
ATOM 1372 N N . ILE A 1 177 ? -4.825 3.819 9.663 1.00 85.06 177 ILE A N 1
ATOM 1373 C CA . ILE A 1 177 ? -4.690 3.808 8.205 1.00 85.06 177 ILE A CA 1
ATOM 1374 C C . ILE A 1 177 ? -5.733 2.891 7.585 1.00 85.06 177 ILE A C 1
ATOM 1376 O O . ILE A 1 177 ? -5.985 1.795 8.077 1.00 85.06 177 ILE A O 1
ATOM 1380 N N . THR A 1 178 ? -6.292 3.332 6.461 1.00 87.94 178 THR A N 1
ATOM 1381 C CA . THR A 1 178 ? -7.095 2.496 5.565 1.00 87.94 178 THR A CA 1
ATOM 1382 C C . THR A 1 178 ? -6.513 2.562 4.156 1.00 87.94 178 THR A C 1
ATOM 1384 O O . THR A 1 178 ? -6.179 3.641 3.653 1.00 87.94 178 THR A O 1
ATOM 1387 N N . ARG A 1 179 ? -6.357 1.403 3.515 1.00 87.12 179 ARG A N 1
ATOM 1388 C CA . ARG A 1 179 ? -5.835 1.273 2.150 1.00 87.12 179 ARG A CA 1
ATOM 1389 C C . ARG A 1 179 ? -6.618 0.226 1.380 1.00 87.12 179 ARG A C 1
ATOM 1391 O O . ARG A 1 179 ? -6.898 -0.849 1.893 1.00 87.12 179 ARG A O 1
ATOM 1398 N N . LYS A 1 180 ? -6.910 0.505 0.113 1.00 89.69 180 LYS A N 1
ATOM 1399 C CA . LYS A 1 180 ? -7.389 -0.521 -0.817 1.00 89.69 180 LYS A CA 1
ATOM 1400 C C . LYS A 1 180 ? -6.183 -1.196 -1.450 1.00 89.69 180 LYS A C 1
ATOM 1402 O O . LYS A 1 180 ? -5.307 -0.519 -1.979 1.00 89.69 180 LYS A O 1
ATOM 1407 N N . ALA A 1 181 ? -6.148 -2.519 -1.397 1.00 84.69 181 ALA A N 1
ATOM 1408 C CA . ALA A 1 181 ? -5.097 -3.317 -1.999 1.00 84.69 181 ALA A CA 1
ATOM 1409 C C . ALA A 1 181 ? -5.693 -4.309 -2.991 1.00 84.69 181 ALA A C 1
ATOM 1411 O O . ALA A 1 181 ? -6.631 -5.037 -2.679 1.00 84.69 181 ALA A O 1
ATOM 1412 N N . THR A 1 182 ? -5.134 -4.334 -4.197 1.00 86.44 182 THR A N 1
ATOM 1413 C CA . THR A 1 182 ? -5.458 -5.343 -5.208 1.00 86.44 182 THR A CA 1
ATOM 1414 C C . THR A 1 182 ? -4.616 -6.590 -4.954 1.00 86.44 182 THR A C 1
ATOM 1416 O O . THR A 1 182 ? -3.438 -6.487 -4.596 1.00 86.44 182 THR A O 1
ATOM 1419 N N . PHE A 1 183 ? -5.186 -7.778 -5.163 1.00 81.81 183 PHE A N 1
ATOM 1420 C CA . PHE A 1 183 ? -4.431 -9.026 -5.040 1.00 81.81 183 PHE A CA 1
ATOM 1421 C C . PHE A 1 183 ? -3.155 -9.019 -5.895 1.00 81.81 183 PHE A C 1
ATOM 1423 O O . PHE A 1 183 ? -3.140 -8.552 -7.035 1.00 81.81 183 PHE A O 1
ATOM 1430 N N . TYR A 1 184 ? -2.077 -9.552 -5.314 1.00 80.62 184 TYR A N 1
ATOM 1431 C CA . TYR A 1 184 ? -0.721 -9.650 -5.870 1.00 80.62 184 TYR A CA 1
ATOM 1432 C C . TYR A 1 184 ? 0.016 -8.324 -6.092 1.00 80.62 184 TYR A C 1
ATOM 1434 O O . TYR A 1 184 ? 1.125 -8.335 -6.628 1.00 80.62 184 TYR A O 1
ATOM 1442 N N . GLN A 1 185 ? -0.549 -7.200 -5.653 1.00 80.62 185 GLN A N 1
ATOM 1443 C CA . GLN A 1 185 ? 0.131 -5.909 -5.628 1.00 80.62 185 GLN A CA 1
ATOM 1444 C C . GLN A 1 185 ? 0.611 -5.602 -4.211 1.00 80.62 185 GLN A C 1
ATOM 1446 O O . GLN A 1 185 ? -0.048 -5.958 -3.234 1.00 80.62 185 GLN A O 1
ATOM 1451 N N . PHE A 1 186 ? 1.767 -4.950 -4.103 1.00 81.69 186 PHE A N 1
ATOM 1452 C CA . PHE A 1 186 ? 2.198 -4.376 -2.834 1.00 81.69 186 PHE A CA 1
ATOM 1453 C C . PHE A 1 186 ? 1.672 -2.948 -2.718 1.00 81.69 186 PHE A C 1
ATOM 1455 O O . PHE A 1 186 ? 1.768 -2.173 -3.672 1.00 81.69 186 PHE A O 1
ATOM 1462 N N . VAL A 1 187 ? 1.170 -2.609 -1.538 1.00 82.81 187 VAL A N 1
ATOM 1463 C CA . VAL A 1 187 ? 0.662 -1.283 -1.187 1.00 82.81 187 VAL A CA 1
ATOM 1464 C C . VAL A 1 187 ? 1.413 -0.777 0.036 1.00 82.81 187 VAL A C 1
ATOM 1466 O O . VAL A 1 187 ? 1.610 -1.530 0.988 1.00 82.81 187 VAL A O 1
ATOM 1469 N N . LEU A 1 188 ? 1.846 0.483 0.008 1.00 83.62 188 LEU A N 1
ATOM 1470 C CA . LEU A 1 188 ? 2.504 1.132 1.139 1.00 83.62 188 LEU A CA 1
ATOM 1471 C C . LEU A 1 188 ? 1.487 1.387 2.260 1.00 83.62 188 LEU A C 1
ATOM 1473 O O . LEU A 1 188 ? 0.439 1.996 2.039 1.00 83.62 188 LEU A O 1
ATOM 1477 N N . LEU A 1 189 ? 1.811 0.919 3.463 1.00 81.38 189 LEU A N 1
ATOM 1478 C CA . LEU A 1 189 ? 1.081 1.233 4.686 1.00 81.38 189 LEU A CA 1
ATOM 1479 C C . LEU A 1 189 ? 1.668 2.465 5.380 1.00 81.38 189 LEU A C 1
ATOM 1481 O O . LEU A 1 189 ? 0.898 3.267 5.875 1.00 81.38 189 LEU A O 1
ATOM 1485 N N . GLY A 1 190 ? 2.991 2.644 5.401 1.00 77.06 190 GLY A N 1
ATOM 1486 C CA . GLY A 1 190 ? 3.648 3.810 6.013 1.00 77.06 190 GLY A CA 1
ATOM 1487 C C . GLY A 1 190 ? 5.045 3.492 6.551 1.00 77.06 190 GLY A C 1
ATOM 1488 O O . GLY A 1 190 ? 5.461 2.336 6.519 1.00 77.06 190 GLY A O 1
ATOM 1489 N N . THR A 1 191 ? 5.772 4.499 7.037 1.00 72.38 191 THR A N 1
ATOM 1490 C CA . THR A 1 191 ? 7.202 4.408 7.412 1.00 72.38 191 THR A CA 1
ATOM 1491 C C . THR A 1 191 ? 7.486 4.386 8.916 1.00 72.38 191 THR A C 1
ATOM 1493 O O . THR A 1 191 ? 8.531 3.895 9.328 1.00 72.38 191 THR A O 1
ATOM 1496 N N . ASP A 1 192 ? 6.554 4.855 9.747 1.00 70.12 192 ASP A N 1
ATOM 1497 C CA . ASP A 1 192 ? 6.752 5.003 11.200 1.00 70.12 192 ASP A CA 1
ATOM 1498 C C . ASP A 1 192 ? 5.688 4.259 12.019 1.00 70.12 192 ASP A C 1
ATOM 1500 O O . ASP A 1 192 ? 5.265 4.683 13.094 1.00 70.12 192 ASP A O 1
ATOM 1504 N N . LEU A 1 193 ? 5.228 3.120 11.503 1.00 67.94 193 LEU A N 1
ATOM 1505 C CA . LEU A 1 193 ? 4.237 2.283 12.176 1.00 67.94 193 LEU A CA 1
ATOM 1506 C C . LEU A 1 193 ? 4.923 1.114 12.879 1.00 67.94 193 LEU A C 1
ATOM 1508 O O . LEU A 1 193 ? 5.790 0.452 12.322 1.00 67.94 193 LEU A O 1
ATOM 1512 N N . GLN A 1 194 ? 4.503 0.798 14.099 1.00 73.12 194 GLN A N 1
ATOM 1513 C CA . GLN A 1 194 ? 4.784 -0.513 14.683 1.00 73.12 194 GLN A CA 1
ATOM 1514 C C . GLN A 1 194 ? 3.592 -1.415 14.395 1.00 73.12 194 GLN A C 1
ATOM 1516 O O . GLN A 1 194 ? 2.598 -1.346 15.120 1.00 73.12 194 GLN A O 1
ATOM 1521 N N . ILE A 1 195 ? 3.678 -2.198 13.317 1.00 76.31 195 ILE A N 1
ATOM 1522 C CA . ILE A 1 195 ? 2.615 -3.114 12.890 1.00 76.31 195 ILE A CA 1
ATOM 1523 C C . ILE A 1 195 ? 2.885 -4.508 13.452 1.00 76.31 195 ILE A C 1
ATOM 1525 O O . ILE A 1 195 ? 3.948 -5.083 13.234 1.00 76.31 195 ILE A O 1
ATOM 1529 N N . ASP A 1 196 ? 1.882 -5.054 14.128 1.00 78.25 196 ASP A N 1
ATOM 1530 C CA . ASP A 1 196 ? 1.798 -6.453 14.532 1.00 78.25 196 ASP A CA 1
ATOM 1531 C C . ASP A 1 196 ? 0.459 -7.047 14.055 1.00 78.25 196 ASP A C 1
ATOM 1533 O O . ASP A 1 196 ? -0.372 -6.356 13.455 1.00 78.25 196 ASP A O 1
ATOM 1537 N N . SER A 1 197 ? 0.249 -8.345 14.288 1.00 73.50 197 SER A N 1
ATOM 1538 C CA . SER A 1 197 ? -0.946 -9.069 13.823 1.00 73.50 197 SER A CA 1
ATOM 1539 C C . SER A 1 197 ? -2.245 -8.595 14.469 1.00 73.50 197 SER A C 1
ATOM 1541 O O . SER A 1 197 ? -3.310 -8.843 13.913 1.00 73.50 197 SER A O 1
ATOM 1543 N N . GLN A 1 198 ? -2.187 -7.925 15.621 1.00 74.06 198 GLN A N 1
ATOM 1544 C CA . GLN A 1 198 ? -3.367 -7.419 16.325 1.00 74.06 198 GLN A CA 1
ATOM 1545 C C . GLN A 1 198 ? -3.802 -6.050 15.802 1.00 74.06 198 GLN A C 1
ATOM 1547 O O . GLN A 1 198 ? -4.945 -5.647 16.008 1.00 74.06 198 GLN A O 1
ATOM 1552 N N . LYS A 1 199 ? -2.903 -5.344 15.112 1.00 82.00 199 LYS A N 1
ATOM 1553 C CA . LYS A 1 199 ? -3.162 -4.014 14.558 1.00 82.00 199 LYS A CA 1
ATOM 1554 C C . LYS A 1 199 ? -3.703 -4.025 13.146 1.00 82.00 199 LYS A C 1
ATOM 1556 O O . LYS A 1 199 ? -4.164 -2.986 12.695 1.00 82.00 199 LYS A O 1
ATOM 1561 N N . ILE A 1 200 ? -3.624 -5.141 12.426 1.00 88.50 200 ILE A N 1
ATOM 1562 C CA . ILE A 1 200 ? -3.994 -5.190 11.013 1.00 88.50 200 ILE A CA 1
ATOM 1563 C C . ILE A 1 200 ? -5.142 -6.157 10.747 1.00 88.50 200 ILE A C 1
ATOM 1565 O O . ILE A 1 200 ? -5.155 -7.294 11.210 1.00 88.50 200 ILE A O 1
ATOM 1569 N N . ALA A 1 201 ? -6.092 -5.702 9.942 1.00 88.88 201 ALA A N 1
ATOM 1570 C CA . ALA A 1 201 ? -7.164 -6.519 9.402 1.00 88.88 201 ALA A CA 1
ATOM 1571 C C . ALA A 1 201 ? -7.347 -6.210 7.915 1.00 88.88 201 ALA A C 1
ATOM 1573 O O . ALA A 1 201 ? -7.056 -5.105 7.459 1.00 88.88 201 ALA A O 1
ATOM 1574 N N . ALA A 1 202 ? -7.855 -7.175 7.151 1.00 92.31 202 ALA A N 1
ATOM 1575 C CA . ALA A 1 202 ? -8.367 -6.908 5.813 1.00 92.31 202 ALA A CA 1
ATOM 1576 C C . ALA A 1 202 ? -9.771 -7.462 5.633 1.00 92.31 202 ALA A C 1
ATOM 1578 O O . ALA A 1 202 ? -10.095 -8.544 6.129 1.00 92.31 202 ALA A O 1
ATOM 1579 N N . ARG A 1 203 ? -10.558 -6.719 4.859 1.00 94.00 203 ARG A N 1
ATOM 1580 C CA . ARG A 1 203 ? -11.903 -7.071 4.427 1.00 94.00 203 ARG A CA 1
ATOM 1581 C C . ARG A 1 203 ? -11.966 -7.090 2.908 1.00 94.00 203 ARG A C 1
ATOM 1583 O O . ARG A 1 203 ? -11.619 -6.106 2.260 1.00 94.00 203 ARG A O 1
ATOM 1590 N N . LEU A 1 204 ? -12.402 -8.201 2.336 1.00 92.31 204 LEU A N 1
ATOM 1591 C CA . LEU A 1 204 ? -12.611 -8.343 0.903 1.00 92.31 204 LEU A CA 1
ATOM 1592 C C . LEU A 1 204 ? -13.694 -7.363 0.431 1.00 92.31 204 LEU A C 1
ATOM 1594 O O . LEU A 1 204 ? -14.743 -7.242 1.060 1.00 92.31 204 LEU A O 1
ATOM 1598 N N . LEU A 1 205 ? -13.431 -6.658 -0.668 1.00 90.56 205 LEU A N 1
ATOM 1599 C CA . LEU A 1 205 ? -14.409 -5.763 -1.282 1.00 90.56 205 LEU A CA 1
ATOM 1600 C C . LEU A 1 205 ? -15.313 -6.545 -2.252 1.00 90.56 205 LEU A C 1
ATOM 1602 O O . LEU A 1 205 ? -14.847 -7.534 -2.838 1.00 90.56 205 LEU A O 1
ATOM 1606 N N . PRO A 1 206 ? -16.584 -6.125 -2.414 1.00 84.12 206 PRO A N 1
ATOM 1607 C CA . PRO A 1 206 ? -17.528 -6.760 -3.331 1.00 84.12 206 PRO A CA 1
ATOM 1608 C C . PRO A 1 206 ? -16.977 -6.847 -4.758 1.00 84.12 206 PRO A C 1
ATOM 1610 O O . PRO A 1 206 ? -16.432 -5.836 -5.258 1.00 84.12 206 PRO A O 1
#